Protein AF-A0A7M5V3U2-F1 (afdb_monomer)

Structure (mmCIF, N/CA/C/O backbone):
data_AF-A0A7M5V3U2-F1
#
_entry.id   AF-A0A7M5V3U2-F1
#
loop_
_atom_site.group_PDB
_atom_site.id
_atom_site.type_symbol
_atom_site.label_atom_id
_atom_site.label_alt_id
_atom_site.label_comp_id
_atom_site.label_asym_id
_atom_site.label_entity_id
_atom_site.label_seq_id
_atom_site.pdbx_PDB_ins_code
_atom_site.Cartn_x
_atom_site.Cartn_y
_atom_site.Cartn_z
_atom_site.occupancy
_atom_site.B_iso_or_equiv
_atom_site.auth_seq_id
_atom_site.auth_comp_id
_atom_site.auth_asym_id
_atom_site.auth_atom_id
_atom_site.pdbx_PDB_model_num
ATOM 1 N N . MET A 1 1 ? 61.838 15.716 -121.779 1.00 56.66 1 MET A N 1
ATOM 2 C CA . MET A 1 1 ? 61.609 14.620 -120.804 1.00 56.66 1 MET A CA 1
ATOM 3 C C . MET A 1 1 ? 62.239 14.856 -119.424 1.00 56.66 1 MET A C 1
ATOM 5 O O . MET A 1 1 ? 61.568 14.551 -118.451 1.00 56.66 1 MET A O 1
ATOM 9 N N . LYS A 1 2 ? 63.447 15.439 -119.289 1.00 60.00 2 LYS A N 1
ATOM 10 C CA . LYS A 1 2 ? 64.124 15.615 -117.979 1.00 60.00 2 LYS A CA 1
ATOM 11 C C . LYS A 1 2 ? 63.381 16.494 -116.942 1.00 60.00 2 LYS A C 1
ATOM 13 O O . LYS A 1 2 ? 63.345 16.116 -115.779 1.00 60.00 2 LYS A O 1
ATOM 18 N N . ASN A 1 3 ? 62.725 17.592 -117.342 1.00 67.75 3 ASN A N 1
ATOM 19 C CA . ASN A 1 3 ? 62.011 18.473 -116.391 1.00 67.75 3 ASN A CA 1
ATOM 20 C C . ASN A 1 3 ? 60.771 17.832 -115.748 1.00 67.75 3 ASN A C 1
ATOM 22 O O . ASN A 1 3 ? 60.531 18.020 -114.561 1.00 67.75 3 ASN A O 1
ATOM 26 N N . LYS A 1 4 ? 60.029 17.010 -116.498 1.00 72.12 4 LYS A N 1
ATOM 27 C CA . LYS A 1 4 ? 58.804 16.364 -116.001 1.00 72.12 4 LYS A CA 1
ATOM 28 C C . LYS A 1 4 ? 59.098 15.310 -114.921 1.00 72.12 4 LYS A C 1
ATOM 30 O O . LYS A 1 4 ? 58.293 15.103 -114.025 1.00 72.12 4 LYS A O 1
ATOM 35 N N . PHE A 1 5 ? 60.273 14.677 -114.984 1.00 75.31 5 PHE A N 1
ATOM 36 C CA . PHE A 1 5 ? 60.718 13.685 -114.002 1.00 75.31 5 PHE A CA 1
ATOM 37 C C . PHE A 1 5 ? 61.168 14.328 -112.677 1.00 75.31 5 PHE A C 1
ATOM 39 O O . PHE A 1 5 ? 60.864 13.813 -111.605 1.00 75.31 5 PHE A O 1
ATOM 46 N N . ALA A 1 6 ? 61.837 15.486 -112.733 1.00 76.00 6 ALA A N 1
ATOM 47 C CA . ALA A 1 6 ? 62.255 16.222 -111.538 1.00 76.00 6 ALA A CA 1
ATOM 48 C C . ALA A 1 6 ? 61.062 16.796 -110.746 1.00 76.00 6 ALA A C 1
ATOM 50 O O . ALA A 1 6 ? 61.076 16.782 -109.516 1.00 76.00 6 ALA A O 1
ATOM 51 N N . GLU A 1 7 ? 60.011 17.256 -111.432 1.00 77.69 7 GLU A N 1
ATOM 52 C CA . GLU A 1 7 ? 58.763 17.681 -110.780 1.00 77.69 7 GLU A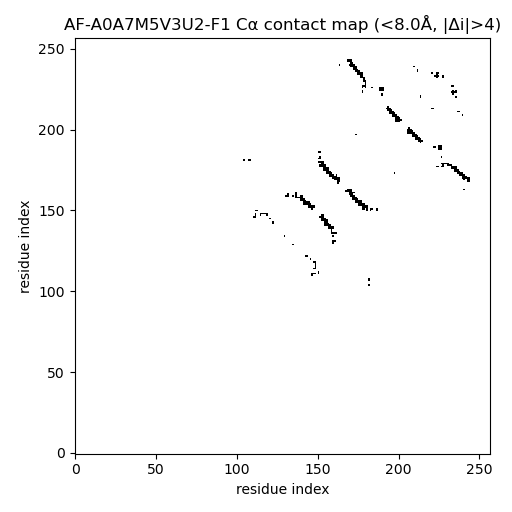 CA 1
ATOM 53 C C . GLU A 1 7 ? 58.011 16.508 -110.142 1.00 77.69 7 GLU A C 1
ATOM 55 O O . GLU A 1 7 ? 57.523 16.633 -109.020 1.00 77.69 7 GLU A O 1
ATOM 60 N N . GLN A 1 8 ? 57.972 15.347 -110.805 1.00 78.44 8 GLN A N 1
ATOM 61 C CA . GLN A 1 8 ? 57.379 14.132 -110.235 1.00 78.44 8 GLN A CA 1
ATOM 62 C C . GLN A 1 8 ? 58.120 13.651 -108.979 1.00 78.44 8 GLN A C 1
ATOM 64 O O . GLN A 1 8 ? 57.473 13.241 -108.018 1.00 78.44 8 GLN A O 1
ATOM 69 N N . LEU A 1 9 ? 59.454 13.746 -108.948 1.00 78.44 9 LEU A N 1
ATOM 70 C CA . LEU A 1 9 ? 60.249 13.433 -107.754 1.00 78.44 9 LEU A CA 1
ATOM 71 C C . LEU A 1 9 ? 59.952 14.392 -106.594 1.00 78.44 9 LEU A C 1
ATOM 73 O O . LEU A 1 9 ? 59.693 13.930 -105.489 1.00 78.44 9 LEU A O 1
ATOM 77 N N . LYS A 1 10 ? 59.890 15.708 -106.845 1.00 78.44 10 LYS A N 1
ATOM 78 C CA . LYS A 1 10 ? 59.536 16.694 -105.807 1.00 78.44 10 LYS A CA 1
ATOM 79 C C . LYS A 1 10 ? 58.127 16.494 -105.246 1.00 78.44 10 LYS A C 1
ATOM 81 O O . LYS A 1 10 ? 57.927 16.645 -104.044 1.00 78.44 10 LYS A O 1
ATOM 86 N N . MET A 1 11 ? 57.151 16.158 -106.094 1.00 79.38 11 MET A N 1
ATOM 87 C CA . MET A 1 11 ? 55.797 15.838 -105.627 1.00 79.38 11 MET A CA 1
ATOM 88 C C . MET A 1 11 ? 55.795 14.586 -104.747 1.00 79.38 11 MET A C 1
ATOM 90 O O . MET A 1 11 ? 55.197 14.605 -103.675 1.00 79.38 11 MET A O 1
ATOM 94 N N . ARG A 1 12 ? 56.536 13.545 -105.142 1.00 79.06 12 ARG A N 1
ATOM 95 C CA . ARG A 1 12 ? 56.656 12.309 -104.362 1.00 79.06 12 ARG A CA 1
ATOM 96 C C . ARG A 1 12 ? 57.355 12.530 -103.017 1.00 79.06 12 ARG A C 1
ATOM 98 O O . ARG A 1 12 ? 56.908 11.985 -102.015 1.00 79.06 12 ARG A O 1
ATOM 105 N N . ASP A 1 13 ? 58.404 13.348 -102.969 1.00 80.75 13 ASP A N 1
ATOM 106 C CA . ASP A 1 13 ? 59.096 13.685 -101.717 1.00 80.75 13 ASP A CA 1
ATOM 107 C C . ASP A 1 13 ? 58.202 14.498 -100.769 1.00 80.75 13 ASP A C 1
ATOM 109 O O . ASP A 1 13 ? 58.192 14.247 -99.562 1.00 80.75 13 ASP A O 1
ATOM 113 N N . ASN A 1 14 ? 57.385 15.414 -101.302 1.00 80.75 14 ASN A N 1
ATOM 114 C CA . ASN A 1 14 ? 56.381 16.135 -100.517 1.00 80.75 14 ASN A CA 1
ATOM 115 C C . ASN A 1 14 ? 55.279 15.205 -99.987 1.00 80.75 14 ASN A C 1
ATOM 117 O O . ASN A 1 14 ? 54.879 15.334 -98.830 1.00 80.75 14 ASN A O 1
ATOM 121 N N . GLU A 1 15 ? 54.804 14.256 -100.797 1.00 81.69 15 GLU A N 1
ATOM 122 C CA . GLU A 1 15 ? 53.837 13.241 -100.360 1.00 81.69 15 GLU A CA 1
ATOM 123 C C . GLU A 1 15 ? 54.423 12.342 -99.265 1.00 81.69 15 GLU A C 1
ATOM 125 O O . GLU A 1 15 ? 53.776 12.126 -98.243 1.00 81.69 15 GLU A O 1
ATOM 130 N N . ILE A 1 16 ? 55.672 11.888 -99.413 1.00 80.06 16 ILE A N 1
ATOM 131 C CA . ILE A 1 16 ? 56.377 11.101 -98.390 1.00 80.06 16 ILE A CA 1
ATOM 132 C C . ILE A 1 16 ? 56.563 11.917 -97.103 1.00 80.06 16 ILE A C 1
ATOM 134 O O . ILE A 1 16 ? 56.360 11.390 -96.009 1.00 80.06 16 ILE A O 1
ATOM 138 N N . GLY A 1 17 ? 56.927 13.198 -97.212 1.00 77.00 17 GLY A N 1
ATOM 139 C CA . GLY A 1 17 ? 57.063 14.101 -96.067 1.00 77.00 17 GLY A CA 1
ATOM 140 C C . GLY A 1 17 ? 55.744 14.309 -95.321 1.00 77.00 17 GLY A C 1
ATOM 141 O O . GLY A 1 17 ? 55.722 14.258 -94.092 1.00 77.00 17 GLY A O 1
ATOM 142 N N . LYS A 1 18 ? 54.636 14.461 -96.056 1.00 77.69 18 LYS A N 1
ATOM 143 C CA . LYS A 1 18 ? 53.293 14.584 -95.481 1.00 77.69 18 LYS A CA 1
ATOM 144 C C . LYS A 1 18 ? 52.860 13.297 -94.776 1.00 77.69 18 LYS A C 1
ATOM 146 O O . LYS A 1 18 ? 52.473 13.354 -93.617 1.00 77.69 18 LYS A O 1
ATOM 151 N N . VAL A 1 19 ? 53.041 12.141 -95.418 1.00 80.69 19 VAL A N 1
ATOM 152 C CA . VAL A 1 19 ? 52.745 10.827 -94.820 1.00 80.69 19 VAL A CA 1
ATOM 153 C C . VAL A 1 19 ? 53.566 10.593 -93.546 1.00 80.69 19 VAL A C 1
ATOM 155 O O . VAL A 1 19 ? 53.037 10.066 -92.573 1.00 80.69 19 VAL A O 1
ATOM 158 N N . ARG A 1 20 ? 54.839 11.014 -93.509 1.00 77.56 20 ARG A N 1
ATOM 159 C CA . ARG A 1 20 ? 55.675 10.937 -92.296 1.00 77.56 20 ARG A CA 1
ATOM 160 C C . ARG A 1 20 ? 55.172 11.838 -91.170 1.00 77.56 20 ARG A C 1
ATOM 162 O O . ARG A 1 20 ? 55.133 11.389 -90.032 1.00 77.56 20 ARG A O 1
ATOM 169 N N . LEU A 1 21 ? 54.781 13.075 -91.475 1.00 78.06 21 LEU A N 1
ATOM 170 C CA . LEU A 1 21 ? 54.216 13.993 -90.479 1.00 78.06 21 LEU A CA 1
ATOM 171 C C . LEU A 1 21 ? 52.886 13.475 -89.917 1.00 78.06 21 LEU A C 1
ATOM 173 O O . LEU A 1 21 ? 52.670 13.561 -88.708 1.00 78.06 21 LEU A O 1
ATOM 177 N N . ASP A 1 22 ? 52.039 12.897 -90.771 1.00 83.06 22 ASP A N 1
ATOM 178 C CA . ASP A 1 22 ? 50.773 12.283 -90.365 1.00 83.06 22 ASP A CA 1
ATOM 179 C C . ASP A 1 22 ? 51.026 11.051 -89.466 1.00 83.06 22 ASP A C 1
ATOM 181 O O . ASP A 1 22 ? 50.431 10.930 -88.395 1.00 83.06 22 ASP A O 1
ATOM 185 N N . LEU A 1 23 ? 51.991 10.191 -89.825 1.00 83.38 23 LEU A N 1
ATOM 186 C CA . LEU A 1 23 ? 52.419 9.039 -89.013 1.00 83.38 23 LEU A CA 1
ATOM 187 C C . LEU A 1 23 ? 53.012 9.443 -87.654 1.00 83.38 23 LEU A C 1
ATOM 189 O O . LEU A 1 23 ? 52.693 8.820 -86.642 1.00 83.38 23 LEU A O 1
ATOM 193 N N . ASP A 1 24 ? 53.853 10.478 -87.606 1.00 85.94 24 ASP A N 1
ATOM 194 C CA . ASP A 1 24 ? 54.430 10.993 -86.357 1.00 85.94 24 ASP A CA 1
ATOM 195 C C . ASP A 1 24 ? 53.358 11.621 -85.453 1.00 85.94 24 ASP A C 1
ATOM 197 O O . ASP A 1 24 ? 53.426 11.510 -84.224 1.00 85.94 24 ASP A O 1
ATOM 201 N N . GLY A 1 25 ? 52.357 12.274 -86.051 1.00 87.06 25 GLY A N 1
ATOM 202 C CA . GLY A 1 25 ? 51.177 12.774 -85.350 1.00 87.06 25 GLY A CA 1
ATOM 203 C C . GLY A 1 25 ? 50.374 11.641 -84.712 1.00 87.06 25 GLY A C 1
ATOM 204 O O . GLY A 1 25 ? 50.076 11.695 -83.515 1.00 87.06 25 GLY A O 1
ATOM 205 N N . ASP A 1 26 ? 50.105 10.586 -85.480 1.00 88.75 26 ASP A N 1
ATOM 206 C CA . ASP A 1 26 ? 49.393 9.393 -85.020 1.00 88.75 26 ASP A CA 1
ATOM 207 C C . ASP A 1 26 ? 50.158 8.635 -83.929 1.00 88.75 26 ASP A C 1
ATOM 209 O O . ASP A 1 26 ? 49.559 8.186 -82.948 1.00 88.75 26 ASP A O 1
ATOM 213 N N . LEU A 1 27 ? 51.483 8.513 -84.054 1.00 88.19 27 LEU A N 1
ATOM 214 C CA . LEU A 1 27 ? 52.335 7.894 -83.035 1.00 88.19 27 LEU A CA 1
ATOM 215 C C . LEU A 1 27 ? 52.289 8.682 -81.723 1.00 88.19 27 LEU A C 1
ATOM 217 O O . LEU A 1 27 ? 52.010 8.106 -80.674 1.00 88.19 27 LEU A O 1
ATOM 221 N N . LYS A 1 28 ? 52.434 10.012 -81.777 1.00 90.06 28 LYS A N 1
ATOM 222 C CA . LYS A 1 28 ? 52.321 10.868 -80.583 1.00 90.06 28 LYS A CA 1
ATOM 223 C C . LYS A 1 28 ? 50.932 10.809 -79.946 1.00 90.06 28 LYS A C 1
ATOM 225 O O . LYS A 1 28 ? 50.816 10.879 -78.721 1.00 90.06 28 LYS A O 1
ATOM 230 N N . ALA A 1 29 ? 49.873 10.703 -80.749 1.00 88.69 29 ALA A N 1
ATOM 231 C CA . ALA A 1 29 ? 48.512 10.543 -80.243 1.00 88.69 29 ALA A CA 1
ATOM 232 C C . ALA A 1 29 ? 48.333 9.194 -79.526 1.00 88.69 29 ALA A C 1
ATOM 234 O O . ALA A 1 29 ? 47.765 9.149 -78.431 1.00 88.69 29 ALA A O 1
ATOM 235 N N . LYS A 1 30 ? 48.878 8.112 -80.096 1.00 88.81 30 LYS A N 1
ATOM 236 C CA . LYS A 1 30 ? 48.882 6.779 -79.478 1.00 88.81 30 LYS A CA 1
ATOM 237 C C . LYS A 1 30 ? 49.692 6.748 -78.183 1.00 88.81 30 LYS A C 1
ATOM 239 O O . LYS A 1 30 ? 49.194 6.218 -77.195 1.00 88.81 30 LYS A O 1
ATOM 244 N N . ASP A 1 31 ? 50.858 7.387 -78.136 1.00 90.81 31 ASP A N 1
ATOM 245 C CA . ASP A 1 31 ? 51.679 7.465 -76.920 1.00 90.81 31 ASP A CA 1
ATOM 246 C C . ASP A 1 31 ? 50.953 8.193 -75.783 1.00 90.81 31 ASP A C 1
ATOM 248 O O . ASP A 1 31 ? 50.930 7.716 -74.646 1.00 90.81 31 ASP A O 1
ATOM 252 N N . LYS A 1 32 ? 50.273 9.309 -76.085 1.00 91.88 32 LYS A N 1
ATOM 253 C CA . LYS A 1 32 ? 49.424 10.003 -75.101 1.00 91.88 32 LYS A CA 1
ATOM 254 C C . LYS A 1 32 ? 48.285 9.117 -74.600 1.00 91.88 32 LYS A C 1
ATOM 256 O O . LYS A 1 32 ? 47.962 9.146 -73.413 1.00 91.88 32 LYS A O 1
ATOM 261 N N . MET A 1 33 ? 47.678 8.326 -75.484 1.00 90.44 33 MET A N 1
ATOM 262 C CA . MET A 1 33 ? 46.611 7.399 -75.111 1.00 90.44 33 MET A CA 1
ATOM 263 C C . MET A 1 33 ? 47.132 6.269 -74.214 1.00 90.44 33 MET A C 1
ATOM 265 O O . MET A 1 33 ? 46.489 5.944 -73.217 1.00 90.44 33 MET A O 1
ATOM 269 N N . ILE A 1 34 ? 48.315 5.725 -74.511 1.00 89.44 34 ILE A N 1
ATOM 270 C CA . ILE A 1 34 ? 48.984 4.709 -73.686 1.00 89.44 34 ILE A CA 1
ATOM 271 C C . ILE A 1 34 ? 49.301 5.268 -72.295 1.00 89.44 34 ILE A C 1
ATOM 273 O O . ILE A 1 34 ? 48.983 4.623 -71.299 1.00 89.44 34 ILE A O 1
ATOM 277 N N . GLN A 1 35 ? 49.846 6.484 -72.205 1.00 90.44 35 GLN A N 1
ATOM 278 C CA . GLN A 1 35 ? 50.118 7.136 -70.918 1.00 90.44 35 GLN A CA 1
ATOM 279 C C . GLN A 1 35 ? 48.836 7.366 -70.107 1.00 90.44 35 GLN A C 1
ATOM 281 O O . GLN A 1 35 ? 48.796 7.070 -68.914 1.00 90.44 35 GLN A O 1
ATOM 286 N N . ALA A 1 36 ? 47.759 7.825 -70.753 1.00 89.38 36 ALA A N 1
ATOM 287 C CA . ALA A 1 36 ? 46.470 8.011 -70.092 1.00 89.38 36 ALA A CA 1
ATOM 288 C C . ALA A 1 36 ? 45.869 6.686 -69.588 1.00 89.38 36 ALA A C 1
ATOM 290 O O . ALA A 1 36 ? 45.245 6.654 -68.525 1.00 89.38 36 ALA A O 1
ATOM 291 N N . LEU A 1 37 ? 46.048 5.588 -70.329 1.00 85.88 37 LEU A N 1
ATOM 292 C CA . LEU A 1 37 ? 45.613 4.257 -69.902 1.00 85.88 37 LEU A CA 1
ATOM 293 C C . LEU A 1 37 ? 46.467 3.713 -68.753 1.00 85.88 37 LEU A C 1
ATOM 295 O O . LEU A 1 37 ? 45.904 3.148 -67.818 1.00 85.88 37 LEU A O 1
ATOM 299 N N . ALA A 1 38 ? 47.784 3.926 -68.778 1.00 87.44 38 ALA A N 1
ATOM 300 C CA . ALA A 1 38 ? 48.682 3.523 -67.698 1.00 87.44 38 ALA A CA 1
ATOM 301 C C . ALA A 1 38 ? 48.340 4.231 -66.376 1.00 87.44 38 ALA A C 1
ATOM 303 O O . ALA A 1 38 ? 48.256 3.584 -65.334 1.00 87.44 38 ALA A O 1
ATOM 304 N N . GLU A 1 39 ? 48.046 5.534 -66.421 1.00 92.25 39 GLU A N 1
ATOM 305 C CA . GLU A 1 39 ? 47.639 6.283 -65.226 1.00 92.25 39 GLU A CA 1
ATOM 306 C C . GLU A 1 39 ? 46.280 5.804 -64.692 1.00 92.25 39 GLU A C 1
ATOM 308 O O . GLU A 1 39 ? 46.100 5.611 -63.489 1.00 92.25 39 GLU A O 1
ATOM 313 N N . ARG A 1 40 ? 45.320 5.519 -65.585 1.00 86.88 40 ARG A N 1
ATOM 314 C CA . ARG A 1 40 ? 44.027 4.928 -65.195 1.00 86.88 40 ARG A CA 1
ATOM 315 C C . ARG A 1 40 ? 44.186 3.546 -64.564 1.00 86.88 40 ARG A C 1
ATOM 317 O O . ARG A 1 40 ? 43.471 3.248 -63.609 1.00 86.88 40 ARG A O 1
ATOM 324 N N . LEU A 1 41 ? 45.101 2.724 -65.079 1.00 82.00 41 LEU A N 1
ATOM 325 C CA . LEU A 1 41 ? 45.399 1.403 -64.529 1.00 82.00 41 LEU A CA 1
ATOM 326 C C . LEU A 1 41 ? 45.990 1.521 -63.121 1.00 82.00 41 LEU A C 1
ATOM 328 O O . LEU A 1 41 ? 45.497 0.872 -62.205 1.00 82.00 41 L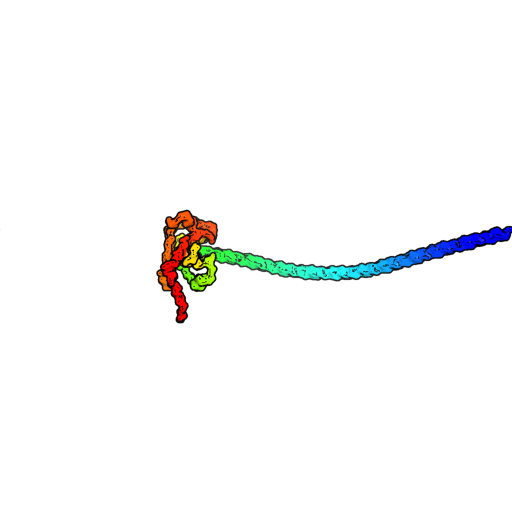EU A O 1
ATOM 332 N N . LYS A 1 42 ? 46.954 2.424 -62.922 1.00 88.75 42 LYS A N 1
ATOM 333 C CA . LYS A 1 42 ? 47.551 2.688 -61.607 1.00 88.75 42 LYS A CA 1
ATOM 334 C C . LYS A 1 42 ? 46.506 3.131 -60.574 1.00 88.75 42 LYS A C 1
ATOM 336 O O . LYS A 1 42 ? 46.455 2.588 -59.472 1.00 88.75 42 LYS A O 1
ATOM 341 N N . ILE A 1 43 ? 45.608 4.048 -60.949 1.00 85.50 43 ILE A N 1
ATOM 342 C CA . ILE A 1 43 ? 44.491 4.479 -60.088 1.00 85.50 43 ILE A CA 1
ATOM 343 C C . ILE A 1 43 ? 43.555 3.302 -59.760 1.00 85.50 43 ILE A C 1
ATOM 345 O O . ILE A 1 43 ? 43.035 3.209 -58.646 1.00 85.50 43 ILE A O 1
ATOM 349 N N . ALA A 1 44 ? 43.307 2.401 -60.715 1.00 71.44 44 ALA A N 1
ATOM 350 C CA . ALA A 1 44 ? 42.476 1.221 -60.489 1.00 71.44 44 ALA A CA 1
ATOM 351 C C . ALA A 1 44 ? 43.141 0.214 -59.532 1.00 71.44 44 ALA A C 1
ATOM 353 O O . ALA A 1 44 ? 42.467 -0.316 -58.650 1.00 71.44 44 ALA A O 1
ATOM 354 N N . GLU A 1 45 ? 44.452 -0.002 -59.648 1.00 75.94 45 GLU A N 1
ATOM 355 C CA . GLU A 1 45 ? 45.228 -0.867 -58.749 1.00 75.94 45 GLU A CA 1
ATOM 356 C C . GLU A 1 45 ? 45.255 -0.336 -57.309 1.00 75.94 45 GLU A C 1
ATOM 358 O O . GLU A 1 45 ? 45.083 -1.102 -56.358 1.00 75.94 45 GLU A O 1
ATOM 363 N N . GLU A 1 46 ? 45.406 0.978 -57.126 1.00 80.62 46 GLU A N 1
ATOM 364 C CA . GLU A 1 46 ? 45.337 1.613 -55.803 1.00 80.62 46 GLU A CA 1
ATOM 365 C C . GLU A 1 46 ? 43.939 1.476 -55.178 1.00 80.62 46 GLU A C 1
ATOM 367 O O . GLU A 1 46 ? 43.814 1.142 -53.996 1.00 80.62 46 GLU A O 1
ATOM 372 N N . LYS A 1 47 ? 42.873 1.634 -55.975 1.00 76.94 47 LYS A N 1
ATOM 373 C CA . LYS A 1 47 ? 41.494 1.391 -55.516 1.00 76.94 47 LYS A CA 1
ATOM 374 C C . LYS A 1 47 ? 41.255 -0.072 -55.133 1.00 76.94 47 LYS A C 1
ATOM 376 O O . LYS A 1 47 ? 40.582 -0.327 -54.137 1.00 76.94 47 LYS A O 1
ATOM 381 N N . LEU A 1 48 ? 41.820 -1.024 -55.879 1.00 68.88 48 LEU A N 1
ATOM 382 C CA . LEU A 1 48 ? 41.730 -2.457 -55.574 1.00 68.88 48 LEU A CA 1
ATOM 383 C C . LEU A 1 48 ? 42.446 -2.820 -54.266 1.00 68.88 48 LEU A C 1
ATOM 385 O O . LEU A 1 48 ? 41.909 -3.603 -53.483 1.00 68.88 48 LEU A O 1
ATOM 389 N N . LYS A 1 49 ? 43.601 -2.209 -53.971 1.00 75.12 49 LYS A N 1
ATOM 390 C CA . LYS A 1 49 ? 44.270 -2.366 -52.665 1.00 75.12 49 LYS A CA 1
ATOM 391 C C . LYS A 1 49 ? 43.388 -1.889 -51.509 1.00 75.12 49 LYS A C 1
ATOM 393 O O . LYS A 1 49 ? 43.266 -2.592 -50.509 1.00 75.12 49 LYS A O 1
ATOM 398 N N . GLY A 1 50 ? 42.708 -0.752 -51.679 1.00 70.69 50 GLY A N 1
ATOM 399 C CA . GLY A 1 50 ? 41.755 -0.240 -50.689 1.00 70.69 50 GLY A CA 1
ATOM 400 C C . GLY A 1 50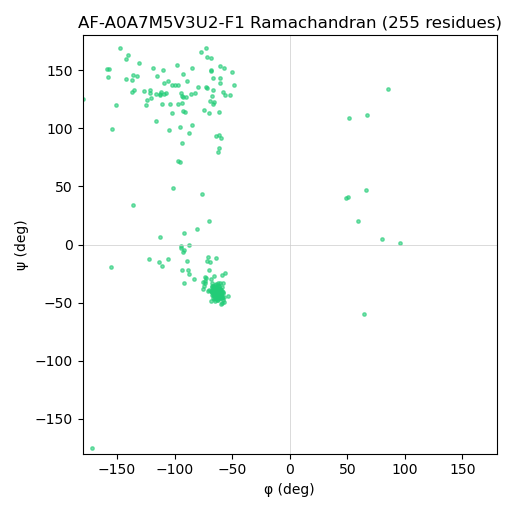 ? 40.581 -1.191 -50.416 1.00 70.69 50 GLY A C 1
ATOM 401 O O . GLY A 1 50 ? 40.117 -1.283 -49.282 1.00 70.69 50 GLY A O 1
ATOM 402 N N . ILE A 1 51 ? 40.130 -1.952 -51.420 1.00 71.62 51 ILE A N 1
ATOM 403 C CA . ILE A 1 51 ? 39.069 -2.962 -51.255 1.00 71.62 51 ILE A CA 1
ATOM 404 C C . ILE A 1 51 ? 39.546 -4.131 -50.380 1.00 71.62 51 ILE A C 1
ATOM 406 O O . ILE A 1 51 ? 38.801 -4.558 -49.499 1.00 71.62 51 ILE A O 1
ATOM 410 N N . GLY A 1 52 ? 40.789 -4.596 -50.546 1.00 71.50 52 GLY A N 1
ATOM 411 C CA . GLY A 1 52 ? 41.354 -5.665 -49.710 1.00 71.50 52 GLY A CA 1
ATOM 412 C C . GLY A 1 52 ? 41.439 -5.286 -48.225 1.00 71.50 52 GLY A C 1
ATOM 413 O O . GLY A 1 52 ? 41.108 -6.086 -47.351 1.00 71.50 52 GLY A O 1
ATOM 414 N N . GLU A 1 53 ? 41.798 -4.037 -47.916 1.00 73.56 53 GLU A N 1
ATOM 415 C CA . GLU A 1 53 ? 41.795 -3.534 -46.534 1.00 73.56 53 GLU A CA 1
ATOM 416 C C . GLU A 1 53 ? 40.382 -3.453 -45.938 1.00 73.56 53 GLU A C 1
ATOM 418 O O . GLU A 1 53 ? 40.184 -3.723 -44.748 1.00 73.56 53 GLU A O 1
ATOM 423 N N . ILE A 1 54 ? 39.390 -3.086 -46.755 1.00 68.44 54 ILE A N 1
ATOM 424 C CA . ILE A 1 54 ? 37.982 -3.066 -46.349 1.00 68.44 54 ILE A CA 1
ATOM 425 C C . ILE A 1 54 ? 37.494 -4.491 -46.070 1.00 68.44 54 ILE A C 1
ATOM 427 O O . ILE A 1 54 ? 36.837 -4.712 -45.054 1.00 68.44 54 ILE A O 1
ATOM 431 N N . GLU A 1 55 ? 37.852 -5.465 -46.904 1.00 71.12 55 GLU A N 1
ATOM 432 C CA . GLU A 1 55 ? 37.460 -6.866 -46.727 1.00 71.12 55 GLU A CA 1
ATOM 433 C C . GLU A 1 55 ? 38.015 -7.463 -45.424 1.00 71.12 55 GLU A C 1
ATOM 435 O O . GLU A 1 55 ? 37.270 -8.078 -44.657 1.00 71.12 55 GLU A O 1
ATOM 440 N N . ILE A 1 56 ? 39.284 -7.186 -45.099 1.00 77.75 56 ILE A N 1
ATOM 441 C CA . ILE A 1 56 ? 39.894 -7.593 -43.823 1.00 77.75 56 ILE A CA 1
ATOM 442 C C . ILE A 1 56 ? 39.141 -6.969 -42.638 1.00 77.75 56 ILE A C 1
ATOM 444 O O . ILE A 1 56 ? 38.793 -7.667 -41.681 1.00 77.75 56 ILE A O 1
ATOM 448 N N . LYS A 1 57 ? 38.823 -5.668 -42.702 1.00 77.19 57 LYS A N 1
ATOM 449 C CA . LYS A 1 57 ? 38.043 -4.986 -41.651 1.00 77.19 57 LYS A CA 1
ATOM 450 C C . LYS A 1 57 ? 36.642 -5.584 -41.500 1.00 77.19 57 LYS A C 1
ATOM 452 O O . LYS A 1 57 ? 36.166 -5.747 -40.376 1.00 77.19 57 LYS A O 1
ATOM 457 N N . VAL A 1 58 ? 35.991 -5.956 -42.603 1.00 73.69 58 VAL A N 1
ATOM 458 C CA . VAL A 1 58 ? 34.683 -6.627 -42.586 1.00 73.69 58 VAL A CA 1
ATOM 459 C C . VAL A 1 58 ? 34.779 -7.995 -41.906 1.00 73.69 58 VAL A C 1
ATOM 461 O O . VAL A 1 58 ? 33.961 -8.285 -41.032 1.00 73.69 58 VAL A O 1
ATOM 464 N N . GLN A 1 59 ? 35.792 -8.806 -42.216 1.00 80.62 59 GLN A N 1
ATOM 465 C CA . GLN A 1 59 ? 35.993 -10.113 -41.574 1.00 80.62 59 GLN A CA 1
ATOM 466 C C . GLN A 1 59 ? 36.284 -9.998 -40.067 1.00 80.62 59 GLN A C 1
ATOM 468 O O . GLN A 1 59 ? 35.735 -10.759 -39.259 1.00 80.62 59 GLN A O 1
ATOM 473 N N . MET A 1 60 ? 37.101 -9.019 -39.662 1.00 78.38 60 MET A N 1
ATOM 474 C CA . MET A 1 60 ? 37.355 -8.732 -38.245 1.00 78.38 60 MET A CA 1
ATOM 475 C C . MET A 1 60 ? 36.060 -8.355 -37.514 1.00 78.38 60 MET A C 1
ATOM 477 O O . MET A 1 60 ? 35.762 -8.908 -36.451 1.00 78.38 60 MET A O 1
ATOM 481 N N . ASN A 1 61 ? 35.247 -7.481 -38.114 1.00 69.94 61 ASN A N 1
ATOM 482 C CA . ASN A 1 61 ? 33.963 -7.070 -37.547 1.00 69.94 61 ASN A CA 1
ATOM 483 C C . ASN A 1 61 ? 32.968 -8.237 -37.457 1.00 69.94 61 ASN A C 1
ATOM 485 O O . ASN A 1 61 ? 32.314 -8.404 -36.429 1.00 69.94 61 ASN A O 1
ATOM 489 N N . GLN A 1 62 ? 32.894 -9.100 -38.474 1.00 74.06 62 GLN A N 1
ATOM 490 C CA . GLN A 1 62 ? 32.051 -10.303 -38.443 1.00 74.06 62 GLN A CA 1
ATOM 491 C C . GLN A 1 62 ? 32.453 -11.265 -37.314 1.00 74.06 62 GLN A C 1
ATOM 493 O O . GLN A 1 62 ? 31.593 -11.845 -36.648 1.00 74.06 62 GLN A O 1
ATOM 498 N N . THR A 1 63 ? 33.754 -11.413 -37.058 1.00 83.94 63 THR A N 1
ATOM 499 C CA . THR A 1 63 ? 34.266 -12.252 -35.963 1.00 83.94 63 THR A CA 1
ATOM 500 C C . THR A 1 63 ? 33.912 -11.664 -34.594 1.00 83.94 63 THR A C 1
ATOM 502 O O . THR A 1 63 ? 33.486 -12.392 -33.692 1.00 83.94 63 THR A O 1
ATOM 505 N N . ALA A 1 64 ? 34.017 -10.340 -34.443 1.00 75.50 64 ALA A N 1
ATOM 506 C CA . ALA A 1 64 ? 33.618 -9.640 -33.226 1.00 75.50 64 ALA A CA 1
ATOM 507 C C . ALA A 1 64 ? 32.110 -9.782 -32.941 1.00 75.50 64 ALA A C 1
ATOM 509 O O . ALA A 1 64 ? 31.734 -10.076 -31.804 1.00 75.50 64 ALA A O 1
ATOM 510 N N . ILE A 1 65 ? 31.260 -9.661 -33.970 1.00 69.81 65 ILE A N 1
ATOM 511 C CA . ILE A 1 65 ? 29.802 -9.837 -33.856 1.00 69.81 65 ILE A CA 1
ATOM 512 C C . ILE A 1 65 ? 29.459 -11.241 -33.340 1.00 69.81 65 ILE A C 1
ATOM 514 O O . ILE A 1 65 ? 28.779 -11.359 -32.323 1.00 69.81 65 ILE A O 1
ATOM 518 N N . LYS A 1 66 ? 30.013 -12.303 -33.941 1.00 77.75 66 LYS A N 1
ATOM 519 C CA . LYS A 1 66 ? 29.766 -13.692 -33.498 1.00 77.75 66 LYS A CA 1
ATOM 520 C C . LYS A 1 66 ? 30.179 -13.939 -32.042 1.00 77.75 66 LYS A C 1
ATOM 522 O O . LYS A 1 66 ? 29.525 -14.683 -31.309 1.00 77.75 66 LYS A O 1
ATOM 527 N N . SER A 1 67 ? 31.271 -13.313 -31.598 1.00 80.06 67 SER A N 1
ATOM 528 C CA . SER A 1 67 ? 31.724 -13.386 -30.203 1.00 80.06 67 SER A CA 1
ATOM 529 C C . SER A 1 67 ? 30.736 -12.713 -29.243 1.00 80.06 67 SER A C 1
ATOM 531 O O . SER A 1 67 ? 30.431 -13.258 -28.176 1.00 80.06 67 SER A O 1
ATOM 533 N N . LEU A 1 68 ? 30.191 -11.555 -29.629 1.00 69.50 68 LEU A N 1
ATOM 534 C CA . LEU A 1 68 ? 29.171 -10.845 -28.855 1.00 69.50 68 LEU A CA 1
ATOM 535 C C . LEU A 1 68 ? 27.850 -11.620 -28.797 1.00 69.50 68 LEU A C 1
ATOM 537 O O . LEU A 1 68 ? 27.299 -11.754 -27.707 1.00 69.50 68 LEU A O 1
ATOM 541 N N . GLU A 1 69 ? 27.389 -12.197 -29.909 1.00 67.69 69 GLU A N 1
ATOM 542 C CA . GLU A 1 69 ? 26.193 -13.054 -29.952 1.00 67.69 69 GLU A CA 1
ATOM 543 C C . GLU A 1 69 ? 26.317 -14.240 -28.990 1.00 67.69 69 GLU A C 1
ATOM 545 O O . GLU A 1 69 ? 25.411 -14.505 -28.199 1.00 67.69 69 GLU A O 1
ATOM 550 N N . LYS A 1 70 ? 27.478 -14.910 -28.974 1.00 76.38 70 LYS A N 1
ATOM 551 C CA . LYS A 1 70 ? 27.747 -16.009 -28.037 1.00 76.38 70 LYS A CA 1
ATOM 552 C C . LYS A 1 70 ? 27.698 -15.543 -26.579 1.00 76.38 70 LYS A C 1
ATOM 554 O O . LYS A 1 70 ? 27.118 -16.230 -25.740 1.00 76.38 70 LYS A O 1
ATOM 559 N N . LYS A 1 71 ? 28.281 -14.380 -26.260 1.00 67.44 71 LYS A N 1
ATOM 560 C CA . LYS A 1 71 ? 28.223 -13.797 -24.905 1.00 67.44 71 LYS A CA 1
ATOM 561 C C . LYS A 1 71 ? 26.793 -13.430 -24.504 1.00 67.44 71 LYS A C 1
ATOM 563 O O . LYS A 1 71 ? 26.410 -13.688 -23.364 1.00 67.44 71 LYS A O 1
ATOM 568 N N . LEU A 1 72 ? 26.016 -12.854 -25.423 1.00 62.03 72 LEU A N 1
ATOM 569 C CA . LEU A 1 72 ? 24.618 -12.488 -25.200 1.00 62.03 72 LEU A CA 1
ATOM 570 C C . LEU A 1 72 ? 23.765 -13.733 -24.935 1.00 62.03 72 LEU A C 1
ATOM 572 O O . LEU A 1 72 ? 23.027 -13.759 -23.958 1.00 62.03 72 LEU A O 1
ATOM 576 N N . LEU A 1 73 ? 23.930 -14.788 -25.737 1.00 66.50 73 LEU A N 1
ATOM 577 C CA . LEU A 1 73 ? 23.197 -16.044 -25.585 1.00 66.50 73 LEU A CA 1
ATOM 578 C C . LEU A 1 73 ? 23.508 -16.738 -24.251 1.00 66.50 73 LEU A C 1
ATOM 580 O O . LEU A 1 73 ? 22.603 -17.259 -23.603 1.00 66.50 73 LEU A O 1
ATOM 584 N N . THR A 1 74 ? 24.770 -16.719 -23.811 1.00 67.19 74 THR A N 1
ATOM 585 C CA . THR A 1 74 ? 25.151 -17.228 -22.485 1.00 67.19 74 THR A CA 1
ATOM 586 C C . THR A 1 74 ? 24.500 -16.413 -21.369 1.00 67.19 74 THR A C 1
ATOM 588 O O . THR A 1 74 ? 23.953 -17.007 -20.444 1.00 67.19 74 THR A O 1
ATOM 591 N N . LYS A 1 75 ? 24.499 -15.074 -21.474 1.00 58.53 75 LYS A N 1
ATOM 592 C CA . LYS A 1 75 ? 23.824 -14.201 -20.500 1.00 58.53 75 LYS A CA 1
ATOM 593 C C . LYS A 1 75 ? 22.314 -14.453 -20.453 1.00 58.53 75 LYS A C 1
ATOM 595 O O . LYS A 1 75 ? 21.769 -14.586 -19.364 1.00 58.53 75 LYS A O 1
ATOM 600 N N . LEU A 1 76 ? 21.667 -14.593 -21.611 1.00 57.69 76 LEU A N 1
ATOM 601 C CA . LEU A 1 76 ? 20.232 -14.871 -21.714 1.00 57.69 76 LEU A CA 1
ATOM 602 C C . LEU A 1 76 ? 19.870 -16.188 -21.006 1.00 57.69 76 LEU A C 1
ATOM 604 O O . LEU A 1 76 ? 18.979 -16.216 -20.164 1.00 57.69 76 LEU A O 1
ATOM 608 N N . LYS A 1 77 ? 20.653 -17.249 -21.251 1.00 63.41 77 LYS A N 1
ATOM 609 C CA . LYS A 1 77 ? 20.482 -18.556 -20.594 1.00 63.41 77 LYS A CA 1
ATOM 610 C C . LYS A 1 77 ? 20.680 -18.502 -19.076 1.00 63.41 77 LYS A C 1
ATOM 612 O O . LYS A 1 77 ? 20.012 -19.237 -18.356 1.00 63.41 77 LYS A O 1
ATOM 617 N N . THR A 1 78 ? 21.584 -17.656 -18.576 1.00 60.50 78 THR A N 1
ATOM 618 C CA . THR A 1 78 ? 21.747 -17.458 -17.125 1.00 60.50 78 THR A CA 1
ATOM 619 C C . THR A 1 78 ? 20.613 -16.638 -16.505 1.00 60.50 78 THR A C 1
ATOM 621 O O . THR A 1 78 ? 20.226 -16.920 -15.375 1.00 60.50 78 THR A O 1
ATOM 624 N N . THR A 1 79 ? 20.043 -15.672 -17.234 1.00 55.81 79 THR A N 1
ATOM 625 C CA . THR A 1 79 ? 18.938 -14.827 -16.750 1.00 55.81 79 THR A CA 1
ATOM 626 C C . THR A 1 79 ? 17.599 -15.577 -16.705 1.00 55.81 79 THR A C 1
ATOM 628 O O . THR A 1 79 ? 16.840 -15.398 -15.752 1.00 55.81 79 THR A O 1
ATOM 631 N N . ASP A 1 80 ? 17.332 -16.482 -17.653 1.00 56.47 80 ASP A N 1
ATOM 632 C CA . ASP A 1 80 ? 16.107 -17.300 -17.645 1.00 56.47 80 ASP A CA 1
ATOM 633 C C . ASP A 1 80 ? 16.041 -18.267 -16.454 1.00 56.47 80 ASP A C 1
ATOM 635 O O . ASP A 1 80 ? 14.970 -18.474 -15.885 1.00 56.47 80 ASP A O 1
ATOM 639 N N . LYS A 1 81 ? 17.189 -18.805 -16.019 1.00 56.00 81 LYS A N 1
ATOM 640 C CA . LYS A 1 81 ? 17.252 -19.688 -14.846 1.00 56.00 81 LYS A CA 1
ATOM 641 C C . LYS A 1 81 ? 16.883 -18.943 -13.557 1.00 56.00 81 LYS A C 1
ATOM 643 O O . LYS A 1 81 ? 16.070 -19.431 -12.788 1.00 56.00 81 LYS A O 1
ATOM 648 N N . SER A 1 82 ? 17.384 -17.716 -13.381 1.00 61.09 82 SER A N 1
ATOM 649 C CA . SER A 1 82 ? 17.041 -16.888 -12.215 1.00 61.09 82 SER A CA 1
ATOM 650 C C . SER A 1 82 ? 15.577 -16.436 -12.188 1.00 61.09 82 SER A C 1
ATOM 652 O O . SER A 1 82 ? 15.001 -16.309 -11.114 1.00 61.09 82 SER A O 1
ATOM 654 N N . LEU A 1 83 ? 14.953 -16.200 -13.348 1.00 66.19 83 LEU A N 1
ATOM 655 C CA . LEU A 1 83 ? 13.566 -15.729 -13.409 1.00 66.19 83 LEU A CA 1
ATOM 656 C C . LEU A 1 83 ? 12.556 -16.836 -13.066 1.00 66.19 83 LEU A C 1
ATOM 658 O O . LEU A 1 83 ? 11.486 -16.539 -12.536 1.00 66.19 83 LEU A O 1
ATOM 662 N N . PHE A 1 84 ? 12.874 -18.094 -13.383 1.00 70.38 84 PHE A N 1
ATOM 663 C CA . PHE A 1 84 ? 12.040 -19.238 -13.016 1.00 70.38 84 PHE A CA 1
ATOM 664 C C . PHE A 1 84 ? 12.057 -19.470 -11.500 1.00 70.38 84 PHE A C 1
ATOM 666 O O . PHE A 1 84 ? 10.990 -19.509 -10.890 1.00 70.38 84 PHE A O 1
ATOM 673 N N . ASP A 1 85 ? 13.249 -19.490 -10.898 1.00 72.06 85 ASP A N 1
ATOM 674 C CA . ASP A 1 85 ? 13.426 -19.677 -9.453 1.00 72.06 85 ASP A CA 1
ATOM 675 C C . ASP A 1 85 ? 12.715 -18.558 -8.653 1.00 72.06 85 ASP A C 1
ATOM 677 O O . ASP A 1 85 ? 11.963 -18.829 -7.718 1.00 72.06 85 ASP A O 1
ATOM 681 N N . LEU A 1 86 ? 12.834 -17.298 -9.098 1.00 69.31 86 LEU A N 1
ATOM 682 C CA . LEU A 1 86 ? 12.131 -16.147 -8.504 1.00 69.31 86 LEU A CA 1
ATOM 683 C C . LEU A 1 86 ? 10.600 -16.228 -8.628 1.00 69.31 86 LEU A C 1
ATOM 685 O O . LEU A 1 86 ? 9.879 -15.760 -7.746 1.00 69.31 86 LEU A O 1
ATOM 689 N N . LYS A 1 87 ? 10.074 -16.793 -9.723 1.00 72.19 87 LYS A N 1
ATOM 690 C CA . LYS A 1 87 ? 8.623 -16.979 -9.894 1.00 72.19 87 LYS A CA 1
ATOM 691 C C . LYS A 1 87 ? 8.081 -18.049 -8.956 1.00 72.19 87 LYS A C 1
ATOM 693 O O . LYS A 1 87 ? 6.978 -17.882 -8.439 1.00 72.19 87 LYS A O 1
ATOM 698 N N . GLU A 1 88 ? 8.825 -19.130 -8.755 1.00 76.69 88 GLU A N 1
ATOM 699 C CA . GLU A 1 88 ? 8.436 -20.200 -7.839 1.00 76.69 88 GLU A CA 1
ATOM 700 C C . GLU A 1 88 ? 8.442 -19.706 -6.387 1.00 76.69 88 GLU A C 1
ATOM 702 O O . GLU A 1 88 ? 7.440 -19.862 -5.686 1.00 76.69 88 GLU A O 1
ATOM 707 N N . GLU A 1 89 ? 9.497 -18.992 -5.981 1.00 71.56 89 GLU A N 1
ATOM 708 C CA . GLU A 1 89 ? 9.584 -18.351 -4.665 1.00 71.56 89 GLU A CA 1
ATOM 709 C C . GLU A 1 89 ? 8.424 -17.367 -4.442 1.00 71.56 89 GLU A C 1
ATOM 711 O O . GLU A 1 89 ? 7.709 -17.466 -3.446 1.00 71.56 89 GLU A O 1
ATOM 716 N N . PHE A 1 90 ? 8.139 -16.493 -5.417 1.00 71.12 90 PHE A N 1
ATOM 717 C CA . PHE A 1 90 ? 7.009 -15.563 -5.339 1.00 71.12 90 PHE A CA 1
ATOM 718 C C . PHE A 1 90 ? 5.659 -16.276 -5.160 1.00 71.12 90 PHE A C 1
ATOM 720 O O . PHE A 1 90 ? 4.810 -15.826 -4.385 1.00 71.12 90 PHE A O 1
ATOM 727 N N . MET A 1 91 ? 5.436 -17.391 -5.863 1.00 74.50 91 MET A N 1
ATOM 728 C CA . MET A 1 91 ? 4.195 -18.162 -5.749 1.00 74.50 91 MET A CA 1
ATOM 729 C C . MET A 1 91 ? 4.054 -18.830 -4.377 1.00 74.50 91 MET A C 1
ATOM 731 O O . MET A 1 91 ? 2.953 -18.822 -3.820 1.00 74.50 91 MET A O 1
ATOM 735 N N . LEU A 1 92 ? 5.148 -19.350 -3.812 1.00 78.62 92 LEU A N 1
ATOM 736 C CA . LEU A 1 92 ? 5.170 -19.912 -2.458 1.00 78.62 92 LEU A CA 1
ATOM 737 C C . LEU A 1 92 ? 4.891 -18.833 -1.407 1.00 78.62 92 LEU A C 1
ATOM 739 O O . LEU A 1 92 ? 3.979 -18.995 -0.595 1.00 78.62 92 LEU A O 1
ATOM 743 N N . THR A 1 93 ? 5.579 -17.689 -1.482 1.00 74.12 93 THR A N 1
ATOM 744 C CA . THR A 1 93 ? 5.340 -16.553 -0.580 1.00 74.12 93 THR A CA 1
ATOM 745 C C . THR A 1 93 ? 3.892 -16.073 -0.660 1.00 74.12 93 THR A C 1
ATOM 747 O O . THR A 1 93 ? 3.256 -15.826 0.364 1.00 74.12 93 THR A O 1
ATOM 750 N N . LYS A 1 94 ? 3.315 -15.990 -1.866 1.00 76.50 94 LYS A N 1
ATOM 751 C CA . LYS A 1 94 ? 1.909 -15.602 -2.044 1.00 76.50 94 LYS A CA 1
ATOM 752 C C . LYS A 1 94 ? 0.950 -16.566 -1.336 1.00 76.50 94 LYS A C 1
ATOM 754 O O . LYS A 1 94 ? -0.004 -16.112 -0.709 1.00 76.50 94 LYS A O 1
ATOM 759 N N . GLN A 1 95 ? 1.191 -17.876 -1.410 1.00 80.94 95 GLN A N 1
ATOM 760 C CA . GLN A 1 95 ? 0.372 -18.868 -0.702 1.00 80.94 95 GLN A CA 1
ATOM 761 C C . GLN A 1 95 ? 0.501 -18.750 0.820 1.00 80.94 95 GLN A C 1
ATOM 763 O O . GLN A 1 95 ? -0.495 -18.876 1.532 1.00 80.94 95 GLN A O 1
ATOM 768 N N . GLU A 1 96 ? 1.706 -18.504 1.335 1.00 79.31 96 GLU A N 1
ATOM 769 C CA . GLU A 1 96 ? 1.918 -18.297 2.771 1.00 79.31 96 GLU A CA 1
ATOM 770 C C . GLU A 1 96 ? 1.193 -17.052 3.286 1.00 79.31 96 GLU A C 1
ATOM 772 O O . GLU A 1 96 ? 0.551 -17.113 4.336 1.00 79.31 96 GLU A O 1
ATOM 777 N N . VAL A 1 97 ? 1.221 -15.955 2.522 1.00 73.12 97 VAL A N 1
ATOM 778 C CA . VAL A 1 97 ? 0.485 -14.725 2.847 1.00 73.12 97 VAL A CA 1
ATOM 779 C C . VAL A 1 97 ? -1.018 -14.990 2.955 1.00 73.12 97 VAL A C 1
ATOM 781 O O . VAL A 1 97 ? -1.639 -14.548 3.921 1.00 73.12 97 VAL A O 1
ATOM 784 N N . GLU A 1 98 ? -1.612 -15.740 2.024 1.00 77.12 98 GLU A N 1
ATOM 785 C CA . GLU A 1 98 ? -3.041 -16.084 2.102 1.00 77.12 98 GLU A CA 1
ATOM 786 C C . GLU A 1 98 ? -3.358 -16.963 3.325 1.00 77.12 98 GLU A C 1
ATOM 788 O O . GLU A 1 98 ? -4.292 -16.663 4.068 1.00 77.12 98 GLU A O 1
ATOM 793 N N . LYS A 1 99 ? -2.519 -17.959 3.647 1.00 81.31 99 LYS A N 1
ATOM 794 C CA . LYS A 1 99 ? -2.681 -18.765 4.877 1.00 81.31 99 LYS A CA 1
ATOM 795 C C . LYS A 1 99 ? -2.584 -17.927 6.156 1.00 81.31 99 LYS A C 1
ATOM 797 O O . LYS A 1 99 ? -3.237 -18.229 7.155 1.00 81.31 99 LYS A O 1
ATOM 802 N N . VAL A 1 100 ? -1.730 -16.902 6.177 1.00 73.88 100 VAL A N 1
ATOM 803 C CA . VAL A 1 100 ? -1.635 -15.965 7.309 1.00 73.88 100 VAL A CA 1
ATOM 804 C C . VAL A 1 100 ? -2.911 -15.131 7.422 1.00 73.88 100 VAL A C 1
ATOM 806 O O . VAL A 1 100 ? -3.437 -15.006 8.527 1.00 73.88 100 VAL A O 1
ATOM 809 N N . LYS A 1 101 ? -3.452 -14.626 6.306 1.00 70.31 101 LYS A N 1
ATOM 810 C CA . LYS A 1 101 ? -4.725 -13.887 6.299 1.00 70.31 101 LYS A CA 1
ATOM 811 C C . LYS A 1 101 ? -5.885 -14.732 6.821 1.00 70.31 101 LYS A C 1
ATOM 813 O O . LYS A 1 101 ? -6.642 -14.253 7.658 1.00 70.31 101 LYS A O 1
ATOM 818 N N . GLU A 1 102 ? -5.996 -15.985 6.383 1.00 76.56 102 GLU A N 1
ATOM 819 C CA . GLU A 1 102 ? -7.035 -16.912 6.854 1.00 76.56 102 GLU A CA 1
ATOM 820 C C . GLU A 1 102 ? -6.933 -17.175 8.364 1.00 76.56 102 GLU A C 1
ATOM 822 O O . GLU A 1 102 ? -7.939 -17.140 9.077 1.00 76.56 102 GLU A O 1
ATOM 827 N N . ARG A 1 103 ? -5.713 -17.399 8.882 1.00 74.94 103 ARG A N 1
ATOM 828 C CA . ARG A 1 103 ? -5.483 -17.554 10.330 1.00 74.94 103 ARG A CA 1
ATOM 829 C C . ARG A 1 103 ? -5.881 -16.301 11.100 1.00 74.94 103 ARG A C 1
ATOM 831 O O . ARG A 1 103 ? -6.591 -16.418 12.093 1.00 74.94 103 ARG A O 1
ATOM 838 N N . HIS A 1 104 ? -5.489 -15.128 10.611 1.00 72.06 104 HIS A N 1
ATOM 839 C CA . HIS A 1 104 ? -5.832 -13.858 11.239 1.00 72.06 104 HIS A CA 1
ATOM 840 C C . HIS A 1 104 ? -7.347 -13.619 11.263 1.00 72.06 104 HIS A C 1
ATOM 842 O O . HIS A 1 104 ? -7.896 -13.306 12.313 1.00 72.06 104 HIS A O 1
ATOM 848 N N . GLN A 1 105 ? -8.055 -13.860 10.154 1.00 70.00 105 GLN A N 1
ATOM 849 C CA . GLN A 1 105 ? -9.522 -13.771 10.117 1.00 70.00 105 GLN A CA 1
ATOM 850 C C . GLN A 1 105 ? -10.183 -14.727 11.116 1.00 70.00 105 GLN A C 1
ATOM 852 O O . GLN A 1 105 ? -11.149 -14.363 11.788 1.00 70.00 105 GLN A O 1
ATOM 857 N N . LYS A 1 106 ? -9.656 -15.949 11.247 1.00 72.56 106 LYS A N 1
ATOM 858 C CA . LYS A 1 106 ? -10.152 -16.928 12.219 1.00 72.56 106 LYS A CA 1
ATOM 859 C C . LYS A 1 106 ? -9.909 -16.478 13.663 1.00 72.56 106 LYS A C 1
ATOM 861 O O . LYS A 1 106 ? -10.777 -16.664 14.511 1.00 72.56 106 LYS A O 1
ATOM 866 N N . GLU A 1 107 ? -8.754 -15.886 13.949 1.00 69.38 107 GLU A N 1
ATOM 867 C CA . GLU A 1 107 ? -8.438 -15.303 15.257 1.00 69.38 107 GLU A CA 1
ATOM 868 C C . GLU A 1 107 ? -9.332 -14.100 15.576 1.00 69.38 107 GLU A C 1
ATOM 870 O O . GLU A 1 107 ? -9.871 -14.032 16.679 1.00 69.38 107 GLU A O 1
ATOM 875 N N . GLU A 1 108 ? -9.573 -13.206 14.612 1.00 64.62 108 GLU A N 1
ATOM 876 C CA . GLU A 1 108 ? -10.522 -12.096 14.763 1.00 64.62 108 GLU A CA 1
ATOM 877 C C . GLU A 1 108 ? -11.939 -12.603 15.061 1.00 64.62 108 GLU A C 1
ATOM 879 O O . GLU A 1 108 ? -12.606 -12.093 15.962 1.00 64.62 108 GLU A O 1
ATOM 884 N N . LEU A 1 109 ? -12.389 -13.647 14.358 1.00 66.38 109 LEU A N 1
ATOM 885 C CA . LEU A 1 109 ? -13.686 -14.270 14.616 1.00 66.38 109 LEU A CA 1
ATOM 886 C C . LEU A 1 109 ? -13.753 -14.881 16.025 1.00 66.38 109 LEU A C 1
ATOM 888 O O . LEU A 1 109 ? -14.755 -14.715 16.719 1.00 66.38 109 LEU A O 1
ATOM 892 N N . ASN A 1 110 ? -12.684 -15.542 16.476 1.00 62.66 110 ASN A N 1
ATOM 893 C CA . ASN A 1 110 ? -12.603 -16.113 17.823 1.00 62.66 110 ASN A CA 1
ATOM 894 C C . ASN A 1 110 ? -12.617 -15.028 18.913 1.00 62.66 110 ASN A C 1
ATOM 896 O O . ASN A 1 110 ? -13.327 -15.169 19.909 1.00 62.66 110 ASN A O 1
ATOM 900 N N . LEU A 1 111 ? -11.888 -13.925 18.717 1.00 59.84 111 LEU A N 1
ATOM 901 C CA . LEU A 1 111 ? -11.911 -12.765 19.616 1.00 59.84 111 LEU A CA 1
ATOM 902 C C . LEU A 1 111 ? -13.311 -12.153 19.705 1.00 59.84 111 LEU A C 1
ATOM 904 O O . LEU A 1 111 ? -13.763 -11.787 20.788 1.00 59.84 111 LEU A O 1
ATOM 908 N N . ALA A 1 112 ? -14.032 -12.111 18.585 1.00 58.53 112 ALA A N 1
ATOM 909 C CA . ALA A 1 112 ? -15.402 -11.626 18.543 1.00 58.53 112 ALA A CA 1
ATOM 910 C C . ALA A 1 112 ? -16.381 -12.535 19.330 1.00 58.53 112 ALA A C 1
ATOM 912 O O . ALA A 1 112 ? -17.404 -12.057 19.827 1.00 58.53 112 ALA A O 1
ATOM 913 N N . ILE A 1 113 ? -16.093 -13.834 19.469 1.00 57.59 113 ILE A N 1
ATOM 914 C CA . ILE A 1 113 ? -16.938 -14.805 20.192 1.00 57.59 113 ILE A CA 1
ATOM 915 C C . ILE A 1 113 ? -16.679 -14.782 21.715 1.00 57.59 113 ILE A C 1
ATOM 917 O O . ILE A 1 113 ? -17.605 -15.011 22.491 1.00 57.59 113 ILE A O 1
ATOM 921 N N . CYS A 1 114 ? -15.461 -14.456 22.162 1.00 46.84 114 CYS A N 1
ATOM 922 C CA . CYS A 1 114 ? -15.018 -14.620 23.557 1.00 46.84 114 CYS A CA 1
ATOM 923 C C . CYS A 1 114 ? -15.215 -13.414 24.500 1.00 46.84 114 CYS A C 1
ATOM 925 O O . CYS A 1 114 ? -14.727 -13.461 25.628 1.00 46.84 114 CYS A O 1
ATOM 927 N N . ALA A 1 115 ? -15.934 -12.354 24.114 1.00 48.69 115 ALA A N 1
ATOM 928 C CA . ALA A 1 115 ? -16.084 -11.149 24.946 1.00 48.69 115 ALA A CA 1
ATOM 929 C C . ALA A 1 115 ? -17.420 -10.998 25.730 1.00 48.69 115 ALA A C 1
ATOM 931 O O . ALA A 1 115 ? -18.008 -9.913 25.692 1.00 48.69 115 ALA A O 1
ATOM 932 N N . PRO A 1 116 ? -17.943 -11.997 26.480 1.00 44.31 116 PRO A N 1
ATOM 933 C CA . PRO A 1 116 ? -19.055 -11.766 27.392 1.00 44.31 116 PRO A CA 1
ATOM 934 C C . PRO A 1 116 ? -18.551 -11.495 28.821 1.00 44.31 116 PRO A C 1
ATOM 936 O O . PRO A 1 116 ? -18.710 -12.328 29.705 1.00 44.31 116 PRO A O 1
ATOM 939 N N . SER A 1 117 ? -17.929 -10.338 29.073 1.00 44.94 117 SER A N 1
ATOM 940 C CA . SER A 1 117 ? -18.043 -9.611 30.359 1.00 44.94 117 SER A CA 1
ATOM 941 C C . SER A 1 117 ? -17.234 -8.303 30.353 1.00 44.94 117 SER A C 1
ATOM 943 O O . SER A 1 117 ? -16.040 -8.298 30.099 1.00 44.94 117 SER A O 1
ATOM 945 N N . LEU A 1 118 ? -17.927 -7.200 30.665 1.00 44.16 118 LEU A N 1
ATOM 946 C CA . LEU A 1 118 ? -17.507 -5.788 30.654 1.00 44.16 118 LEU A CA 1
ATOM 947 C C . LEU A 1 118 ? -17.193 -5.175 29.274 1.00 44.16 118 LEU A C 1
ATOM 949 O O . LEU A 1 118 ? -16.201 -5.456 28.619 1.00 44.16 118 LEU A O 1
ATOM 953 N N . CYS A 1 119 ? -18.057 -4.242 28.868 1.00 51.72 119 CYS A N 1
ATOM 954 C CA . CYS A 1 119 ? -17.969 -3.453 27.637 1.00 51.72 119 CYS A CA 1
ATOM 955 C C . CYS A 1 119 ? -16.924 -2.325 27.736 1.00 51.72 119 CYS A C 1
ATOM 957 O O . CYS A 1 119 ? -17.216 -1.194 27.359 1.00 51.72 119 CYS A O 1
ATOM 959 N N . ASN A 1 120 ? -15.749 -2.611 28.293 1.00 63.00 120 ASN A N 1
ATOM 960 C CA . ASN A 1 120 ? -14.728 -1.610 28.575 1.00 63.00 120 ASN A CA 1
ATOM 961 C C . ASN A 1 120 ? -13.498 -1.916 27.724 1.00 63.00 120 ASN A C 1
ATOM 963 O O . ASN A 1 120 ? -12.776 -2.874 27.990 1.00 63.00 120 ASN A O 1
ATOM 967 N N . TYR A 1 121 ? -13.276 -1.106 26.692 1.00 75.12 121 TYR A N 1
ATOM 968 C CA . TYR A 1 121 ? -12.007 -1.083 25.982 1.00 75.12 121 TYR A CA 1
ATOM 969 C C . TYR A 1 121 ? -11.122 0.001 26.596 1.00 75.12 121 TYR A C 1
ATOM 971 O O . TYR A 1 121 ? -11.550 1.148 26.725 1.00 75.12 121 TYR A O 1
ATOM 979 N N . THR A 1 122 ? -9.895 -0.363 26.963 1.00 81.06 122 THR A N 1
ATOM 980 C CA . THR A 1 122 ? -8.895 0.576 27.477 1.00 81.06 122 THR A CA 1
ATOM 981 C C . THR A 1 122 ? -7.788 0.725 26.449 1.00 81.06 122 THR A C 1
ATOM 983 O O . THR A 1 122 ? -7.112 -0.246 26.112 1.00 81.06 122 THR A O 1
ATOM 986 N N . TRP A 1 123 ? -7.578 1.953 25.982 1.00 85.06 123 TRP A N 1
ATOM 987 C CA . TRP A 1 123 ? -6.456 2.300 25.122 1.00 85.06 123 TRP A CA 1
ATOM 988 C C . TRP A 1 123 ? -5.373 3.015 25.930 1.00 85.06 123 TRP A C 1
ATOM 990 O O . TRP A 1 123 ? -5.568 4.140 26.387 1.00 85.06 123 TRP A O 1
ATOM 1000 N N . THR A 1 124 ? -4.221 2.365 26.086 1.00 86.25 124 THR A N 1
ATOM 1001 C CA . THR A 1 124 ? -3.039 2.972 26.710 1.00 86.25 124 THR A C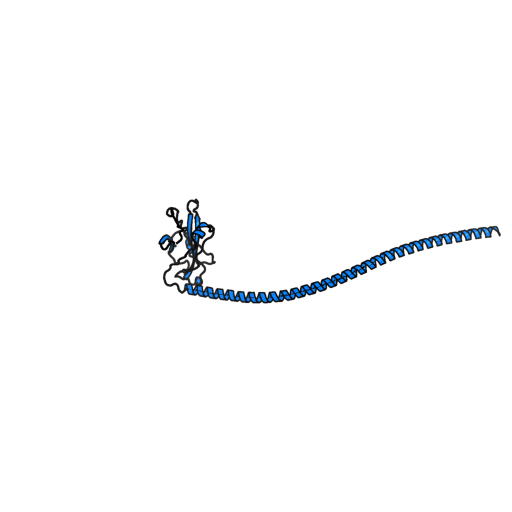A 1
ATOM 1002 C C . THR A 1 124 ? -2.180 3.653 25.649 1.00 86.25 124 THR A C 1
ATOM 1004 O O . THR A 1 124 ? -1.782 3.030 24.664 1.00 86.25 124 THR A O 1
ATOM 1007 N N . ILE A 1 125 ? -1.864 4.932 25.861 1.00 84.31 125 ILE A N 1
ATOM 1008 C CA . ILE A 1 125 ? -1.010 5.717 24.964 1.00 84.31 125 ILE A CA 1
ATOM 1009 C C . ILE A 1 125 ? 0.364 5.882 25.609 1.00 84.31 125 ILE A C 1
ATOM 1011 O O . ILE A 1 125 ? 0.574 6.750 26.452 1.00 84.31 125 ILE A O 1
ATOM 1015 N N . GLU A 1 126 ? 1.312 5.048 25.196 1.00 84.94 126 GLU A N 1
ATOM 1016 C CA . GLU A 1 126 ? 2.706 5.152 25.639 1.00 84.94 126 GLU A CA 1
ATOM 1017 C C . GLU A 1 126 ? 3.379 6.409 25.078 1.00 84.94 126 GLU A C 1
ATOM 1019 O O . GLU A 1 126 ? 3.038 6.855 23.975 1.00 84.94 126 GLU A O 1
ATOM 1024 N N . ASN A 1 127 ? 4.340 6.960 25.826 1.00 85.38 127 ASN A N 1
ATOM 1025 C CA . ASN A 1 127 ? 5.079 8.182 25.485 1.00 85.38 127 ASN A CA 1
ATOM 1026 C C . ASN A 1 127 ? 4.147 9.343 25.100 1.00 85.38 127 ASN A C 1
ATOM 1028 O O . ASN A 1 127 ? 4.404 10.078 24.146 1.00 85.38 127 ASN A O 1
ATOM 1032 N N . PHE A 1 128 ? 3.032 9.495 25.829 1.00 82.38 128 PHE A N 1
ATOM 1033 C CA . PHE A 1 128 ? 2.007 10.493 25.520 1.00 82.38 128 PHE A CA 1
ATOM 1034 C C . PHE A 1 128 ? 2.591 11.899 25.398 1.00 82.38 128 PHE A C 1
ATOM 1036 O O . PHE A 1 128 ? 2.269 12.591 24.443 1.00 82.38 128 PHE A O 1
ATOM 1043 N N . LYS A 1 129 ? 3.476 12.302 26.319 1.00 82.25 129 LYS A N 1
ATOM 1044 C CA . LYS A 1 129 ? 4.107 13.627 26.296 1.00 82.25 129 LYS A CA 1
ATOM 1045 C C . LYS A 1 129 ? 4.856 13.881 24.990 1.00 82.25 129 LYS A C 1
ATOM 1047 O O . LYS A 1 129 ? 4.623 14.893 24.347 1.00 82.25 129 LYS A O 1
ATOM 1052 N N . GLU A 1 130 ? 5.692 12.939 24.567 1.00 83.69 130 GLU A N 1
ATOM 1053 C CA . GLU A 1 130 ? 6.415 13.038 23.300 1.00 83.69 130 GLU A CA 1
ATOM 1054 C C . GLU A 1 130 ? 5.439 13.135 22.122 1.00 83.69 130 GLU A C 1
ATOM 1056 O O . GLU A 1 130 ? 5.520 14.078 21.343 1.00 83.69 130 GLU A O 1
ATOM 1061 N N . LYS A 1 131 ? 4.455 12.228 22.033 1.00 83.06 131 LYS A N 1
ATOM 1062 C CA . LYS A 1 131 ? 3.446 12.238 20.957 1.00 83.06 131 LYS A CA 1
ATOM 1063 C C . LYS A 1 131 ? 2.628 13.532 20.941 1.00 83.06 131 LYS A C 1
ATOM 1065 O O . LYS A 1 131 ? 2.323 14.056 19.870 1.00 83.06 131 LYS A O 1
ATOM 1070 N N . PHE A 1 132 ? 2.295 14.053 22.117 1.00 82.81 132 PHE A N 1
ATOM 1071 C CA . PHE A 1 132 ? 1.574 15.304 22.289 1.00 82.81 132 PHE A CA 1
ATOM 1072 C C . PHE A 1 132 ? 2.439 16.524 21.982 1.00 82.81 132 PHE A C 1
ATOM 1074 O O . PHE A 1 132 ? 1.875 17.516 21.556 1.00 82.81 132 PHE A O 1
ATOM 1081 N N . ASP A 1 133 ? 3.760 16.486 22.164 1.00 80.25 133 ASP A N 1
ATOM 1082 C CA . ASP A 1 133 ? 4.656 17.628 21.932 1.00 80.25 133 ASP A CA 1
ATOM 1083 C C . ASP A 1 133 ? 5.218 17.646 20.496 1.00 80.25 133 ASP A C 1
ATOM 1085 O O . ASP A 1 133 ? 5.359 18.716 19.902 1.00 80.25 133 ASP A O 1
ATOM 1089 N N . THR A 1 134 ? 5.453 16.490 19.872 1.00 80.94 134 THR A N 1
ATOM 1090 C CA . THR A 1 134 ? 6.134 16.383 18.563 1.00 80.94 134 THR A CA 1
ATOM 1091 C C . THR A 1 134 ? 5.250 15.870 17.429 1.00 80.94 134 THR A C 1
ATOM 1093 O O . THR A 1 134 ? 5.609 16.029 16.263 1.00 80.94 134 THR A O 1
ATOM 1096 N N . GLY A 1 135 ? 4.085 15.286 17.733 1.00 73.31 135 GLY A N 1
ATOM 1097 C CA . GLY A 1 135 ? 3.227 14.671 16.719 1.00 73.31 135 GLY A CA 1
ATOM 1098 C C . GLY A 1 135 ? 2.741 15.658 15.641 1.00 73.31 135 GLY A C 1
ATOM 1099 O O . GLY A 1 135 ? 2.619 16.857 15.889 1.00 73.31 135 GLY A O 1
ATOM 1100 N N . PRO A 1 136 ? 2.432 15.205 14.424 1.00 75.81 136 PRO A N 1
ATOM 1101 C CA . PRO A 1 136 ? 1.743 16.047 13.450 1.00 75.81 136 PRO A CA 1
ATOM 1102 C C . PRO A 1 136 ? 0.305 16.338 13.914 1.00 75.81 136 PRO A C 1
ATOM 1104 O O . PRO A 1 136 ? -0.456 15.421 14.197 1.00 75.81 136 PRO A O 1
ATOM 1107 N N . THR A 1 137 ? -0.103 17.611 13.961 1.00 75.00 137 THR A N 1
ATOM 1108 C CA . THR A 1 137 ? -1.458 18.021 14.403 1.00 75.00 137 THR A CA 1
ATOM 1109 C C . THR A 1 137 ? -2.574 17.618 13.434 1.00 75.00 137 THR A C 1
ATOM 1111 O O . THR A 1 137 ? -3.750 17.641 13.789 1.00 75.00 137 THR A O 1
ATOM 1114 N N . TRP A 1 138 ? -2.218 17.248 12.202 1.00 76.75 138 TRP A N 1
ATOM 1115 C CA . TRP A 1 138 ? -3.147 16.829 11.150 1.00 76.75 138 TRP A CA 1
ATOM 1116 C C . TRP A 1 138 ? -3.341 15.311 11.060 1.00 76.75 138 TRP A C 1
ATOM 1118 O O . TRP A 1 138 ? -4.136 14.863 10.235 1.00 76.75 138 TRP A O 1
ATOM 1128 N N . LEU A 1 139 ? -2.627 14.516 11.863 1.00 82.44 139 LEU A N 1
ATOM 1129 C CA . LEU A 1 139 ? -2.716 13.058 11.821 1.00 82.44 139 LEU A CA 1
ATOM 1130 C C . LEU A 1 139 ? -3.352 12.528 13.114 1.00 82.44 139 LEU A C 1
ATOM 1132 O O . LEU A 1 139 ? -2.874 12.876 14.196 1.00 82.44 139 LEU A O 1
ATOM 1136 N N . PRO A 1 140 ? -4.390 11.679 13.036 1.00 86.19 140 PRO A N 1
ATOM 1137 C CA . PRO A 1 140 ? -4.878 10.992 14.217 1.00 86.19 140 PRO A CA 1
ATOM 1138 C C . PRO A 1 140 ? -3.879 9.959 14.729 1.00 86.19 140 PRO A C 1
ATOM 1140 O O . PRO A 1 140 ? -3.157 9.309 13.972 1.00 86.19 140 PRO A O 1
ATOM 1143 N N . HIS A 1 141 ? -3.917 9.756 16.036 1.00 87.25 141 HIS A N 1
ATOM 1144 C CA . HIS A 1 141 ? -3.409 8.572 16.699 1.00 87.25 141 HIS A CA 1
ATOM 1145 C C . HIS A 1 141 ? -4.555 7.578 16.852 1.00 87.25 141 HIS A C 1
ATOM 1147 O O . HIS A 1 141 ? -5.590 7.925 17.415 1.00 87.25 141 HIS A O 1
ATOM 1153 N N . ASN A 1 142 ? -4.358 6.348 16.386 1.00 88.12 142 ASN A N 1
ATOM 1154 C CA . ASN A 1 142 ? -5.391 5.318 16.424 1.00 88.12 142 ASN A CA 1
ATOM 1155 C C . ASN A 1 142 ? -5.073 4.290 17.509 1.00 88.12 142 ASN A C 1
ATOM 1157 O O . ASN A 1 142 ? -3.917 3.892 17.691 1.00 88.12 142 ASN A O 1
ATOM 1161 N N . SER A 1 143 ? -6.105 3.837 18.212 1.00 83.56 143 SER A N 1
ATOM 1162 C CA . SER A 1 143 ? -6.026 2.662 19.064 1.00 83.56 143 SER A CA 1
ATOM 1163 C C . SER A 1 143 ? -5.863 1.400 18.215 1.00 83.56 143 SER A C 1
ATOM 1165 O O . SER A 1 143 ? -6.227 1.384 17.036 1.00 83.56 143 SER A O 1
ATOM 1167 N N . PRO A 1 144 ? -5.386 0.296 18.809 1.00 83.44 144 PRO A N 1
ATOM 1168 C CA . PRO A 1 144 ? -5.634 -1.023 18.247 1.00 83.44 144 PRO A CA 1
ATOM 1169 C C . PRO A 1 144 ? -7.125 -1.231 17.945 1.00 83.44 144 PRO A C 1
ATOM 1171 O O . PRO A 1 144 ? -7.992 -0.713 18.655 1.00 83.44 144 PRO A O 1
ATOM 1174 N N . MET A 1 145 ? -7.411 -2.019 16.909 1.00 81.31 145 MET A N 1
ATOM 1175 C CA . MET A 1 145 ? -8.766 -2.482 16.616 1.00 81.31 145 MET A CA 1
ATOM 1176 C C . MET A 1 145 ? -9.299 -3.312 17.784 1.00 81.31 145 MET A C 1
ATOM 1178 O O . MET A 1 145 ? -8.563 -4.091 18.395 1.00 81.31 145 MET A O 1
ATOM 1182 N N . PHE A 1 146 ? -10.588 -3.184 18.069 1.00 75.06 146 PHE A N 1
ATOM 1183 C CA . PHE A 1 146 ? -11.265 -3.98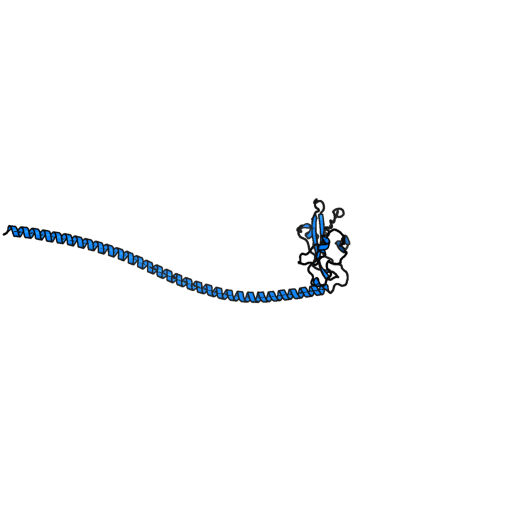0 19.079 1.00 75.06 146 PHE A CA 1
ATOM 1184 C C . PHE A 1 146 ? -12.677 -4.356 18.648 1.00 75.06 146 PHE A C 1
ATOM 1186 O O . PHE A 1 146 ? -13.294 -3.737 17.780 1.00 75.06 146 PHE A O 1
ATOM 1193 N N . PHE A 1 147 ? -13.189 -5.397 19.298 1.00 76.88 147 PHE A N 1
ATOM 1194 C CA . PHE A 1 147 ? -14.575 -5.807 19.180 1.00 76.88 147 PHE A CA 1
ATOM 1195 C C . PHE A 1 147 ? -15.348 -5.350 20.402 1.00 76.88 147 PHE A C 1
ATOM 1197 O O . PHE A 1 147 ? -14.905 -5.481 21.542 1.00 76.88 147 PHE A O 1
ATOM 1204 N N . THR A 1 148 ? -16.541 -4.835 20.162 1.00 75.75 148 THR A N 1
ATOM 1205 C CA . THR A 1 148 ? -17.486 -4.560 21.241 1.00 75.75 148 THR A CA 1
ATOM 1206 C C . THR A 1 148 ? -18.141 -5.848 21.717 1.00 75.75 148 THR A C 1
ATOM 1208 O O . THR A 1 148 ? -18.130 -6.861 21.016 1.00 75.75 148 THR A O 1
ATOM 1211 N N . LYS A 1 149 ? -18.805 -5.804 22.878 1.00 72.38 149 LYS A N 1
ATOM 1212 C CA . LYS A 1 149 ? -19.550 -6.961 23.413 1.00 72.38 149 LYS A CA 1
ATOM 1213 C C . LYS A 1 149 ? -20.611 -7.511 22.451 1.00 72.38 149 LYS A C 1
ATOM 1215 O O . LYS A 1 149 ? -21.011 -8.662 22.560 1.00 72.38 149 LYS A O 1
ATOM 1220 N N . HIS A 1 150 ? -21.099 -6.669 21.541 1.00 75.81 150 HIS A N 1
ATOM 1221 C CA . HIS A 1 150 ? -22.101 -7.036 20.545 1.00 75.81 150 HIS A CA 1
ATOM 1222 C C . HIS A 1 150 ? -21.479 -7.510 19.231 1.00 75.81 150 HIS A C 1
ATOM 1224 O O . HIS A 1 150 ? -22.202 -7.952 18.351 1.00 75.81 150 HIS A O 1
ATOM 1230 N N . GLY A 1 151 ? -20.154 -7.446 19.097 1.00 77.38 151 GLY A N 1
ATOM 1231 C CA . GLY A 1 151 ? -19.437 -7.958 17.941 1.00 77.38 151 GLY A CA 1
ATOM 1232 C C . GLY A 1 151 ? -19.114 -6.956 16.848 1.00 77.38 151 GLY A C 1
ATOM 1233 O O . GLY A 1 151 ? -18.493 -7.368 15.873 1.00 77.38 151 GLY A O 1
ATOM 1234 N N . TYR A 1 152 ? -19.479 -5.683 17.012 1.00 79.44 152 TYR A N 1
ATOM 1235 C CA . TYR A 1 152 ? -19.047 -4.615 16.110 1.00 79.44 152 TYR A CA 1
ATOM 1236 C C . TYR A 1 152 ? -17.544 -4.402 16.244 1.00 79.44 152 TYR A C 1
ATOM 1238 O O . TYR A 1 152 ? -17.044 -4.321 17.374 1.00 79.44 152 TYR A O 1
ATOM 1246 N N . LYS A 1 153 ? -16.854 -4.315 15.107 1.00 82.81 153 LYS A N 1
ATOM 1247 C CA . LYS A 1 153 ? -15.429 -3.999 15.024 1.00 82.81 153 LYS A CA 1
ATOM 1248 C C . LYS A 1 153 ? -15.254 -2.488 14.930 1.00 82.81 153 LYS A C 1
ATOM 1250 O O . LYS A 1 153 ? -16.020 -1.811 14.252 1.00 82.81 153 LYS A O 1
ATOM 1255 N N . GLY A 1 154 ? -14.250 -1.958 15.607 1.00 80.88 154 GLY A N 1
ATOM 1256 C CA . GLY A 1 154 ? -13.906 -0.550 15.488 1.00 80.88 154 GLY A CA 1
ATOM 1257 C C . GLY A 1 154 ? -12.613 -0.207 16.199 1.00 80.88 154 GLY A C 1
ATOM 1258 O O . GLY A 1 154 ? -11.922 -1.078 16.730 1.00 80.88 154 GLY A O 1
ATOM 1259 N N . TYR A 1 155 ? -12.301 1.078 16.213 1.00 83.25 155 TYR A N 1
ATOM 1260 C CA . TYR A 1 155 ? -11.147 1.639 16.903 1.00 83.25 155 TYR A CA 1
ATOM 1261 C C . TYR A 1 155 ? -11.472 3.042 17.414 1.00 83.25 155 TYR A C 1
ATOM 1263 O O . TYR A 1 155 ? -12.520 3.612 17.108 1.00 83.25 155 TYR A O 1
ATOM 1271 N N . VAL A 1 156 ? -10.588 3.585 18.246 1.00 82.94 156 VAL A N 1
ATOM 1272 C CA . VAL A 1 156 ? -10.659 4.969 18.709 1.00 82.94 156 VAL A CA 1
ATOM 1273 C C . VAL A 1 156 ? -9.560 5.770 18.028 1.00 82.94 156 VAL A C 1
ATOM 1275 O O . VAL A 1 156 ? -8.399 5.376 18.062 1.00 82.94 156 VAL A O 1
ATOM 1278 N N . SER A 1 157 ? -9.918 6.912 17.458 1.00 85.94 157 SER A N 1
ATOM 1279 C CA . SER A 1 157 ? -8.986 7.871 16.871 1.00 85.94 157 SER A CA 1
ATOM 1280 C C . SER A 1 157 ? -8.915 9.118 17.734 1.00 85.94 157 SER A C 1
ATOM 1282 O O . SER A 1 157 ? -9.939 9.621 18.202 1.00 85.94 157 SER A O 1
ATOM 1284 N N . SER A 1 158 ? -7.716 9.656 17.929 1.00 84.25 158 SER A N 1
ATOM 1285 C CA . SER A 1 158 ? -7.515 10.886 18.684 1.00 84.25 158 SER A CA 1
ATOM 1286 C C . SER A 1 158 ? -6.559 11.845 17.995 1.00 84.25 158 SER A C 1
ATOM 1288 O O . SER A 1 158 ? -5.471 11.455 17.582 1.00 84.25 158 SER A O 1
ATOM 1290 N N . TRP A 1 159 ? -6.941 13.119 17.904 1.00 85.25 159 TRP A N 1
ATOM 1291 C CA . TRP A 1 159 ? -6.074 14.167 17.382 1.00 85.25 159 TRP A CA 1
ATOM 1292 C C . TRP A 1 159 ? -5.561 14.984 18.550 1.00 85.25 159 TRP A C 1
ATOM 1294 O O . TRP A 1 159 ? -6.328 15.589 19.310 1.00 85.25 159 TRP A O 1
ATOM 1304 N N . PHE A 1 160 ? -4.241 15.013 18.678 1.00 81.81 160 PHE A N 1
ATOM 1305 C CA . PHE A 1 160 ? -3.582 15.788 19.710 1.00 81.81 160 PHE A CA 1
ATOM 1306 C C . PHE A 1 160 ? -3.385 17.220 19.224 1.00 81.81 160 PHE A C 1
ATOM 1308 O O . PHE A 1 160 ? -2.831 17.461 18.152 1.00 81.81 160 PHE A O 1
ATOM 1315 N N . ARG A 1 161 ? -3.806 18.175 20.057 1.00 79.81 161 ARG A N 1
ATOM 1316 C CA . ARG A 1 161 ? -3.698 19.621 19.824 1.00 79.81 161 ARG A CA 1
ATOM 1317 C C . ARG A 1 161 ? -4.533 20.148 18.661 1.00 79.81 161 ARG A C 1
ATOM 1319 O O . ARG A 1 161 ? -4.066 20.954 17.854 1.00 79.81 161 ARG A O 1
ATOM 1326 N N . MET A 1 162 ? -5.795 19.744 18.607 1.00 73.81 162 MET A N 1
ATOM 1327 C CA . MET A 1 162 ? -6.759 20.484 17.803 1.00 73.81 162 MET A CA 1
ATOM 1328 C C . MET A 1 162 ? -6.982 21.864 18.412 1.00 73.81 162 MET A C 1
ATOM 1330 O O . MET A 1 162 ? -6.995 22.005 19.631 1.00 73.81 162 MET A O 1
ATOM 1334 N N . THR A 1 163 ? -7.165 22.878 17.575 1.00 74.31 163 THR A N 1
ATOM 1335 C CA . THR A 1 163 ? -7.522 24.223 18.027 1.00 74.31 163 THR A CA 1
ATOM 1336 C C . THR A 1 163 ? -8.952 24.559 17.635 1.00 74.31 163 THR A C 1
ATOM 1338 O O . THR A 1 163 ? -9.500 24.033 16.662 1.00 74.31 163 THR A O 1
ATOM 1341 N N . ASN A 1 164 ? -9.609 25.392 18.435 1.00 71.81 164 ASN A N 1
ATOM 1342 C CA . ASN A 1 164 ? -10.908 25.949 18.071 1.00 71.81 164 ASN A CA 1
ATOM 1343 C C . ASN A 1 164 ? -10.740 27.018 16.971 1.00 71.81 164 ASN A C 1
ATOM 1345 O O . ASN A 1 164 ? -9.626 27.428 16.646 1.00 71.81 164 ASN A O 1
ATOM 1349 N N . GLN A 1 165 ? -11.849 27.460 16.368 1.00 71.88 165 GLN A N 1
ATOM 1350 C CA . GLN A 1 165 ? -11.821 28.349 15.194 1.00 71.88 165 GLN A CA 1
ATOM 1351 C C . GLN A 1 165 ? -11.072 29.671 15.439 1.00 71.88 165 GLN A C 1
ATOM 1353 O O . GLN A 1 165 ? -10.421 30.182 14.530 1.00 71.88 165 GLN A O 1
ATOM 1358 N N . ASP A 1 166 ? -11.126 30.195 16.664 1.00 78.81 166 ASP A N 1
ATOM 1359 C CA . ASP A 1 166 ? -10.435 31.424 17.073 1.00 78.81 166 ASP A CA 1
ATOM 1360 C C . ASP A 1 166 ? -8.985 31.192 17.557 1.00 78.81 166 ASP A C 1
ATOM 1362 O O . ASP A 1 166 ? -8.286 32.148 17.888 1.00 78.81 166 ASP A O 1
ATOM 1366 N N . LYS A 1 167 ? -8.512 29.935 17.559 1.00 74.38 167 LYS A N 1
ATOM 1367 C CA . LYS A 1 167 ? -7.174 29.493 17.992 1.00 74.38 167 LYS A CA 1
ATOM 1368 C C . LYS A 1 167 ? -6.819 29.825 19.446 1.00 74.38 167 LYS A C 1
ATOM 1370 O O . LYS A 1 167 ? -5.640 29.832 19.796 1.00 74.38 167 LYS A O 1
ATOM 1375 N N . THR A 1 168 ? -7.805 30.084 20.300 1.00 73.44 168 THR A N 1
ATOM 1376 C CA . THR A 1 168 ? -7.578 30.424 21.715 1.00 73.44 168 THR A CA 1
ATOM 1377 C C . THR A 1 168 ? -7.512 29.203 22.628 1.00 73.44 168 THR A C 1
ATOM 1379 O O . THR A 1 168 ? -6.932 29.277 23.711 1.00 73.44 168 THR A O 1
ATOM 1382 N N . LYS A 1 169 ? -8.084 28.070 22.204 1.00 69.81 169 LYS A N 1
ATOM 1383 C CA . LYS A 1 169 ? -8.130 26.827 22.976 1.00 69.81 169 LYS A CA 1
ATOM 1384 C C . LYS A 1 169 ? -7.568 25.673 22.160 1.00 69.81 169 LYS A C 1
ATOM 1386 O O . LYS A 1 169 ? -7.976 25.445 21.023 1.00 69.81 169 LYS A O 1
ATOM 1391 N N . THR A 1 170 ? -6.692 24.912 22.800 1.00 73.50 170 THR A N 1
ATOM 1392 C CA . THR A 1 170 ? -6.198 23.620 22.328 1.00 73.50 170 THR A CA 1
ATOM 1393 C C . THR A 1 170 ? -6.944 22.495 23.045 1.00 73.50 170 THR A C 1
ATOM 1395 O O . THR A 1 170 ? -7.168 22.575 24.247 1.00 73.50 170 THR A O 1
ATOM 1398 N N . TYR A 1 171 ? -7.340 21.446 22.337 1.00 73.62 171 TYR A N 1
ATOM 1399 C CA . TYR A 1 171 ? -8.020 20.288 22.911 1.00 73.62 171 TYR A CA 1
ATOM 1400 C C . TYR A 1 171 ? -7.533 18.988 22.269 1.00 73.62 171 TYR A C 1
ATOM 1402 O O . TYR A 1 171 ? -6.902 18.973 21.207 1.00 73.62 171 TYR A O 1
ATOM 1410 N N . VAL A 1 172 ? -7.817 17.883 22.953 1.00 77.50 172 VAL A N 1
ATOM 1411 C CA . VAL A 1 172 ? -7.688 16.531 22.412 1.00 77.50 172 VAL A CA 1
ATOM 1412 C C . VAL A 1 172 ? -9.062 16.117 21.924 1.00 77.50 172 VAL A C 1
ATOM 1414 O O . VAL A 1 172 ? -10.013 16.107 22.698 1.00 77.50 172 VAL A O 1
ATOM 1417 N N . SER A 1 173 ? -9.184 15.794 20.646 1.00 77.62 173 SER A N 1
ATOM 1418 C CA . SER A 1 173 ? -10.420 15.215 20.132 1.00 77.62 173 SER A CA 1
ATOM 1419 C C . SER A 1 173 ? -10.324 13.697 20.168 1.00 77.62 173 SER A C 1
ATOM 1421 O O . SER A 1 173 ? -9.238 13.129 20.028 1.00 77.62 173 SER A O 1
ATOM 1423 N N . VAL A 1 174 ? -11.456 13.042 20.399 1.00 78.06 174 VAL A N 1
ATOM 1424 C CA . VAL A 1 174 ? -11.556 11.586 20.472 1.00 78.06 174 VAL A CA 1
ATOM 1425 C C . VAL A 1 174 ? -12.801 11.163 19.705 1.00 78.06 174 VAL A C 1
ATOM 1427 O O . VAL A 1 174 ? -13.875 11.736 19.892 1.00 78.06 174 VAL A O 1
ATOM 1430 N N . TYR A 1 175 ? -12.638 10.176 18.835 1.00 78.19 175 TYR A N 1
ATOM 1431 C CA . TYR A 1 175 ? -13.672 9.642 17.962 1.00 78.19 175 TYR A CA 1
ATOM 1432 C C . TY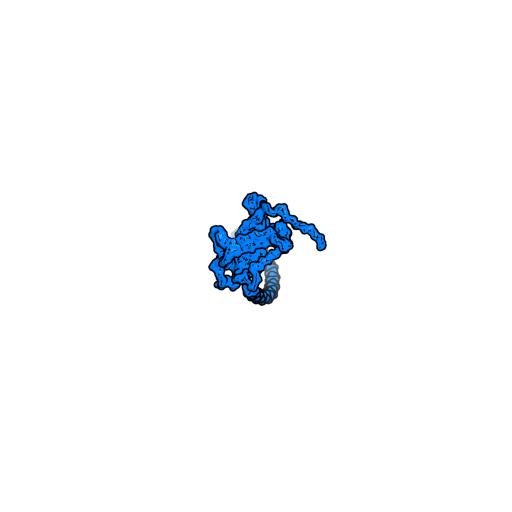R A 1 175 ? -13.641 8.123 18.051 1.00 78.19 175 TYR A C 1
ATOM 1434 O O . TYR A 1 175 ? -12.577 7.525 18.172 1.00 78.19 175 TYR A O 1
ATOM 1442 N N . TYR A 1 176 ? -14.803 7.498 17.973 1.00 79.38 176 TYR A N 1
ATOM 1443 C CA . TYR A 1 176 ? -14.937 6.080 17.693 1.00 79.38 176 TYR A CA 1
ATOM 1444 C C . TYR A 1 176 ? -15.212 5.905 16.206 1.00 79.38 176 TYR A C 1
ATOM 1446 O O . TYR A 1 176 ? -15.992 6.650 15.613 1.00 79.38 176 TYR A O 1
ATOM 1454 N N . GLU A 1 177 ? -14.559 4.933 15.598 1.00 79.94 177 GLU A N 1
ATOM 1455 C CA . GLU A 1 177 ? -14.705 4.628 14.183 1.00 79.94 177 GLU A CA 1
ATOM 1456 C C . GLU A 1 177 ? -15.165 3.181 14.039 1.00 79.94 177 GLU A C 1
ATOM 1458 O O . GLU A 1 177 ? -14.604 2.271 14.656 1.00 79.94 177 GLU A O 1
ATOM 1463 N N . ASN A 1 178 ? -16.221 2.986 13.246 1.00 79.56 178 ASN A N 1
ATOM 1464 C CA . ASN A 1 178 ? -16.687 1.658 12.878 1.00 79.56 178 ASN A CA 1
ATOM 1465 C C . ASN A 1 178 ? -15.799 1.112 11.762 1.00 79.56 178 ASN A C 1
ATOM 1467 O O . ASN A 1 178 ? -15.522 1.796 10.781 1.00 79.56 178 ASN A O 1
ATOM 1471 N N . GLU A 1 179 ? -15.404 -0.146 11.895 1.00 82.75 179 GLU A N 1
ATOM 1472 C CA . GLU A 1 179 ? -14.621 -0.857 10.893 1.00 82.75 179 GLU A CA 1
ATOM 1473 C C . GLU A 1 179 ? -15.416 -2.059 10.389 1.00 82.75 179 GLU A C 1
ATOM 1475 O O . GLU A 1 179 ? -16.225 -2.624 11.128 1.00 82.75 179 GLU A O 1
ATOM 1480 N N . VAL A 1 180 ? -15.174 -2.466 9.140 1.00 83.50 180 VAL A N 1
ATOM 1481 C CA . VAL A 1 180 ? -15.822 -3.651 8.571 1.00 83.50 180 VAL A CA 1
ATOM 1482 C C . VAL A 1 180 ? -15.436 -4.882 9.390 1.00 83.50 180 VAL A C 1
ATOM 1484 O O . VAL A 1 180 ? -14.275 -5.302 9.435 1.00 83.50 180 VAL A O 1
ATOM 1487 N N . GLY A 1 181 ? -16.427 -5.460 10.061 1.00 81.12 181 GLY A N 1
ATOM 1488 C CA . GLY A 1 181 ? -16.286 -6.636 10.903 1.00 81.12 181 GLY A CA 1
ATOM 1489 C C . GLY A 1 181 ? -16.695 -7.933 10.193 1.00 81.12 181 GLY A C 1
ATOM 1490 O O . GLY A 1 181 ? -17.571 -7.933 9.328 1.00 81.12 181 GLY A O 1
ATOM 1491 N N . PRO A 1 182 ? -16.148 -9.093 10.608 1.00 81.00 182 PRO A N 1
ATOM 1492 C CA . PRO A 1 182 ? -16.503 -10.402 10.050 1.00 81.00 182 PRO A CA 1
ATOM 1493 C C . PRO A 1 182 ? -17.963 -10.819 10.298 1.00 81.00 182 PRO A C 1
ATOM 1495 O O . PRO A 1 182 ? -18.418 -11.808 9.734 1.00 81.00 182 PRO A O 1
ATOM 1498 N N . ARG A 1 183 ? -18.699 -10.106 11.163 1.00 82.00 183 ARG A N 1
ATOM 1499 C CA . ARG A 1 183 ? -20.101 -10.402 11.501 1.00 82.00 183 ARG A CA 1
ATOM 1500 C C . ARG A 1 183 ? -21.084 -9.342 11.021 1.00 82.00 183 ARG A C 1
ATOM 1502 O O . ARG A 1 183 ? -22.266 -9.463 11.330 1.00 82.00 183 ARG A O 1
ATOM 1509 N N . ASP A 1 184 ? -20.643 -8.349 10.253 1.00 85.12 184 ASP A N 1
ATOM 1510 C CA . ASP A 1 184 ? -21.472 -7.195 9.888 1.00 85.12 184 ASP A CA 1
ATOM 1511 C C . ASP A 1 184 ? -22.765 -7.558 9.144 1.00 85.12 184 ASP A C 1
ATOM 1513 O O . ASP A 1 184 ? -23.739 -6.821 9.259 1.00 85.12 184 ASP A O 1
ATOM 1517 N N . ASP A 1 185 ? -22.804 -8.692 8.434 1.00 87.75 185 ASP A N 1
ATOM 1518 C CA . ASP A 1 185 ? -24.014 -9.220 7.776 1.00 87.75 185 ASP A CA 1
ATOM 1519 C C . ASP A 1 185 ? -25.078 -9.736 8.755 1.00 87.75 185 ASP A C 1
ATOM 1521 O O . ASP A 1 185 ? -26.251 -9.839 8.406 1.00 87.75 185 ASP A O 1
ATOM 1525 N N . THR A 1 186 ? -24.669 -10.081 9.975 1.00 88.00 186 THR A N 1
ATOM 1526 C CA . THR A 1 186 ? -25.539 -10.647 11.019 1.00 88.00 186 THR A CA 1
ATOM 1527 C C . THR A 1 186 ? -25.873 -9.651 12.126 1.00 88.00 186 THR A C 1
ATOM 1529 O O . THR A 1 186 ? -26.748 -9.919 12.947 1.00 88.00 186 THR A O 1
ATOM 1532 N N . LEU A 1 187 ? -25.169 -8.517 12.171 1.00 84.31 187 LEU A N 1
ATOM 1533 C CA . LEU A 1 187 ? -25.367 -7.471 13.168 1.00 84.31 187 LEU A CA 1
ATOM 1534 C C . LEU A 1 187 ? -26.494 -6.519 12.759 1.00 84.31 187 LEU A C 1
ATOM 1536 O O . LEU A 1 187 ? -26.756 -6.299 11.577 1.00 84.31 187 LEU A O 1
ATOM 1540 N N . GLU A 1 188 ? -27.152 -5.929 13.755 1.00 87.69 188 GLU A N 1
ATOM 1541 C CA . GLU A 1 188 ? -28.179 -4.915 13.529 1.00 87.69 188 GLU A CA 1
ATOM 1542 C C . GLU A 1 188 ? -27.542 -3.593 13.076 1.00 87.69 188 GLU A C 1
ATOM 1544 O O . GLU A 1 188 ? -26.555 -3.133 13.657 1.00 87.69 188 GLU A O 1
ATOM 1549 N N . TRP A 1 189 ? -28.122 -2.966 12.052 1.00 83.06 189 TRP A N 1
ATOM 1550 C CA . TRP A 1 189 ? -27.686 -1.671 11.535 1.00 83.06 189 TRP A CA 1
ATOM 1551 C C . TRP A 1 189 ? -28.890 -0.756 11.229 1.00 83.06 189 TRP A C 1
ATOM 1553 O O . TRP A 1 189 ? -29.876 -1.243 10.672 1.00 83.06 189 TRP A O 1
ATOM 1563 N N . PRO A 1 190 ? -28.816 0.569 11.488 1.00 81.31 190 PRO A N 1
ATOM 1564 C CA . PRO A 1 190 ? -27.751 1.267 12.209 1.00 81.31 190 PRO A CA 1
ATOM 1565 C C . PRO A 1 190 ? -27.543 0.707 13.618 1.00 81.31 190 PRO A C 1
ATOM 1567 O O . PRO A 1 190 ? -28.464 0.155 14.210 1.00 81.31 190 PRO A O 1
ATOM 1570 N N . MET A 1 191 ? -26.322 0.812 14.129 1.00 74.69 191 MET A N 1
ATOM 1571 C CA . MET A 1 191 ? -25.941 0.275 15.430 1.00 74.69 191 MET A CA 1
ATOM 1572 C C . MET A 1 191 ? -26.920 0.751 16.526 1.00 74.69 191 MET A C 1
ATOM 1574 O O . MET A 1 191 ? -27.138 1.958 16.664 1.00 74.69 191 MET A O 1
ATOM 1578 N N . PRO A 1 192 ? -27.492 -0.155 17.344 1.00 73.44 192 PRO A N 1
ATOM 1579 C CA . PRO A 1 192 ? -28.601 0.167 18.248 1.00 73.44 192 PRO A CA 1
ATOM 1580 C C . PRO A 1 192 ? -28.156 0.858 19.550 1.00 73.44 192 PRO A C 1
ATOM 1582 O O . PRO A 1 192 ? -28.913 0.932 20.524 1.00 73.44 192 PRO A O 1
ATOM 1585 N N . TRP A 1 193 ? -26.910 1.333 19.627 1.00 71.75 193 TRP A N 1
ATOM 1586 C CA . TRP A 1 193 ? -26.378 1.930 20.847 1.00 71.75 193 TRP A CA 1
ATOM 1587 C C . TRP A 1 193 ? -27.012 3.295 21.104 1.00 71.75 193 TRP A C 1
ATOM 1589 O O . TRP A 1 193 ? -27.139 4.150 20.227 1.00 71.75 193 TRP A O 1
ATOM 1599 N N . LYS A 1 194 ? -27.400 3.508 22.362 1.00 66.19 194 LYS A N 1
ATOM 1600 C CA . LYS A 1 194 ? -27.979 4.778 22.817 1.00 66.19 194 LYS A CA 1
ATOM 1601 C C . LYS A 1 194 ? -26.912 5.775 23.249 1.00 66.19 194 LYS A C 1
ATOM 1603 O O . LYS A 1 194 ? -27.155 6.978 23.197 1.00 66.19 194 LYS A O 1
ATOM 1608 N N . SER A 1 195 ? -25.745 5.281 23.664 1.00 71.31 195 SER A N 1
ATOM 1609 C CA . SER A 1 195 ? -24.635 6.121 24.091 1.00 71.31 195 SER A CA 1
ATOM 1610 C C . SER A 1 195 ? -23.281 5.427 23.997 1.00 71.31 195 SER A C 1
ATOM 1612 O O . SER A 1 195 ? -23.189 4.216 24.198 1.00 71.31 195 SER A O 1
ATOM 1614 N N . LEU A 1 196 ? -22.240 6.225 23.787 1.00 71.38 196 LEU A N 1
ATOM 1615 C CA . LEU A 1 196 ? -20.835 5.858 23.895 1.00 71.38 196 LEU A CA 1
ATOM 1616 C C . LEU A 1 196 ? -20.169 6.767 24.933 1.00 71.38 196 LEU A C 1
ATOM 1618 O O . LEU A 1 196 ? -20.359 7.980 24.890 1.00 71.38 196 LEU A O 1
ATOM 1622 N N . THR A 1 197 ? -19.390 6.193 25.845 1.00 77.31 197 THR A N 1
ATOM 1623 C CA . THR A 1 197 ? -18.684 6.946 26.889 1.00 77.31 197 THR A CA 1
ATOM 1624 C C . THR A 1 197 ? -17.187 6.879 26.643 1.00 77.31 197 THR A C 1
ATOM 1626 O O . THR A 1 197 ? -16.639 5.788 26.497 1.00 77.31 197 THR A O 1
ATOM 1629 N N . PHE A 1 198 ? -16.527 8.033 26.649 1.00 79.56 198 PHE A N 1
ATOM 1630 C CA . PHE A 1 198 ? -15.073 8.126 26.691 1.00 79.56 198 PHE A CA 1
ATOM 1631 C C . PHE A 1 198 ? -14.645 8.638 28.057 1.00 79.56 198 PHE A C 1
ATOM 1633 O O . PHE A 1 198 ? -15.127 9.676 28.512 1.00 79.56 198 PHE A O 1
ATOM 1640 N N . THR A 1 199 ? -13.704 7.931 28.672 1.00 80.75 199 THR A N 1
ATOM 1641 C CA . THR A 1 199 ? -13.107 8.307 29.951 1.00 80.75 199 THR A CA 1
ATOM 1642 C C . THR A 1 199 ? -11.607 8.481 29.761 1.00 80.75 199 THR A C 1
ATOM 1644 O O . THR A 1 199 ? -10.933 7.575 29.272 1.00 80.75 199 THR A O 1
ATOM 1647 N N . LEU A 1 200 ? -11.081 9.637 30.159 1.00 82.50 200 LEU A N 1
ATOM 1648 C CA . LEU A 1 200 ? -9.650 9.898 30.212 1.00 82.50 200 LEU A CA 1
ATOM 1649 C C . LEU A 1 200 ? -9.136 9.594 31.619 1.00 82.50 200 LEU A C 1
ATOM 1651 O O . LEU A 1 200 ? -9.585 10.190 32.601 1.00 82.50 200 LEU A O 1
ATOM 1655 N N . ILE A 1 201 ? -8.171 8.682 31.698 1.00 79.81 201 ILE A N 1
ATOM 1656 C CA . ILE A 1 201 ? -7.562 8.233 32.950 1.00 79.81 201 ILE A CA 1
ATOM 1657 C C . ILE A 1 201 ? -6.088 8.633 32.946 1.00 79.81 201 ILE A C 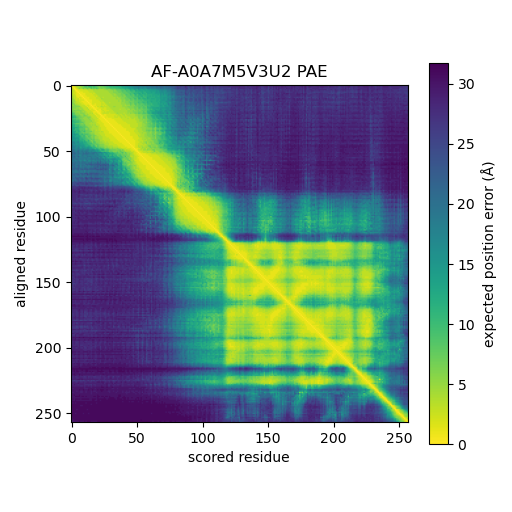1
ATOM 1659 O O . ILE A 1 201 ? -5.365 8.337 31.997 1.00 79.81 201 ILE A O 1
ATOM 1663 N N . PHE A 1 202 ? -5.633 9.272 34.022 1.00 76.88 202 PHE A N 1
ATOM 1664 C CA . PHE A 1 202 ? -4.230 9.605 34.250 1.00 76.88 202 PHE A CA 1
ATOM 1665 C C . PHE A 1 202 ? -3.776 9.027 35.591 1.00 76.88 202 PHE A C 1
ATOM 1667 O O . PHE A 1 202 ? -4.402 9.276 36.618 1.00 76.88 202 PHE A O 1
ATOM 1674 N N . ASN A 1 203 ? -2.711 8.218 35.583 1.00 74.81 203 ASN A N 1
ATOM 1675 C CA . ASN A 1 203 ? -2.173 7.533 36.769 1.00 74.81 203 ASN A CA 1
ATOM 1676 C C . ASN A 1 203 ? -3.237 6.795 37.609 1.00 74.81 203 ASN A C 1
ATOM 1678 O O . ASN A 1 203 ? -3.211 6.824 38.836 1.00 74.81 203 ASN A O 1
ATOM 1682 N N . GLY A 1 204 ? -4.195 6.144 36.941 1.00 73.62 204 GLY A N 1
ATOM 1683 C CA . GLY A 1 204 ? -5.273 5.395 37.597 1.00 73.62 204 GLY A CA 1
ATOM 1684 C C . GLY A 1 204 ? -6.436 6.248 38.115 1.00 73.62 204 GLY A C 1
ATOM 1685 O O . GLY A 1 204 ? -7.352 5.701 38.723 1.00 73.62 204 GLY A O 1
ATOM 1686 N N . VAL A 1 205 ? -6.433 7.558 37.858 1.00 73.81 205 VAL A N 1
ATOM 1687 C CA . VAL A 1 205 ? -7.498 8.486 38.258 1.00 73.81 205 VAL A CA 1
ATOM 1688 C C . VAL A 1 205 ? -8.241 8.990 37.023 1.00 73.81 205 VAL A C 1
ATOM 1690 O O . VAL A 1 205 ? -7.620 9.426 36.054 1.00 73.81 205 VAL A O 1
ATOM 1693 N N . GLU A 1 206 ? -9.573 8.941 37.046 1.00 78.69 206 GLU A N 1
ATOM 1694 C CA . GLU A 1 206 ? -10.408 9.586 36.029 1.00 78.69 206 GLU A CA 1
ATOM 1695 C C . GLU A 1 206 ? -10.268 11.108 36.137 1.00 78.69 206 GLU A C 1
ATOM 1697 O O . GLU A 1 206 ? -10.557 11.695 37.179 1.00 78.69 206 GLU A O 1
ATOM 1702 N N . ILE A 1 207 ? -9.818 11.743 35.056 1.00 80.00 207 ILE A N 1
ATOM 1703 C CA . ILE A 1 207 ? -9.620 13.199 35.003 1.00 80.00 207 ILE A CA 1
ATOM 1704 C C . ILE A 1 207 ? -10.613 13.900 34.076 1.00 80.00 207 ILE A C 1
ATOM 1706 O O . ILE A 1 207 ? -10.794 15.111 34.185 1.00 80.00 207 ILE A O 1
ATOM 1710 N N . ALA A 1 208 ? -11.257 13.164 33.168 1.00 77.62 208 ALA A N 1
ATOM 1711 C CA . ALA A 1 208 ? -12.325 13.687 32.328 1.00 77.62 208 ALA A CA 1
ATOM 1712 C C . ALA A 1 208 ? -13.213 12.560 31.785 1.00 77.62 208 ALA A C 1
ATOM 1714 O O . ALA A 1 208 ? -12.737 11.453 31.534 1.00 77.62 208 ALA A O 1
ATOM 1715 N N . GLN A 1 209 ? -14.482 12.871 31.527 1.00 78.81 209 GLN A N 1
ATOM 1716 C CA . GLN A 1 209 ? -15.430 11.958 30.898 1.00 78.81 209 GLN A CA 1
ATOM 1717 C C . GLN A 1 209 ? -16.352 12.721 29.944 1.00 78.81 209 GLN A C 1
ATOM 1719 O O . GLN A 1 209 ? -16.762 13.846 30.224 1.00 78.81 209 GLN A O 1
ATOM 1724 N N . THR A 1 210 ? -16.687 12.099 28.816 1.00 70.69 210 THR A N 1
ATOM 1725 C CA . THR A 1 210 ? -17.680 12.601 27.860 1.00 70.69 210 THR A CA 1
ATOM 1726 C C . THR A 1 210 ? -18.581 11.461 27.393 1.00 70.69 210 THR A C 1
ATOM 1728 O O . THR A 1 210 ? -18.143 10.314 27.279 1.00 70.69 210 THR A O 1
ATOM 1731 N N . VAL A 1 211 ? -19.856 11.765 27.147 1.00 73.62 211 VAL A N 1
ATOM 1732 C CA . VAL A 1 211 ? -20.867 10.798 26.705 1.00 73.62 211 VAL A CA 1
ATOM 1733 C C . VAL A 1 211 ? -21.496 11.310 25.418 1.00 73.62 211 VAL A C 1
ATOM 1735 O O . VAL A 1 211 ? -22.111 12.371 25.406 1.00 73.62 211 VAL A O 1
ATOM 1738 N N . ILE A 1 212 ? -21.376 10.537 24.344 1.00 68.88 212 ILE A N 1
ATOM 1739 C CA . ILE A 1 212 ? -22.039 10.790 23.064 1.00 68.88 212 ILE A CA 1
ATOM 1740 C C . ILE A 1 212 ? -23.339 9.999 23.047 1.00 68.88 212 ILE A C 1
ATOM 1742 O O . ILE A 1 212 ? -23.311 8.802 23.325 1.00 68.88 212 ILE A O 1
ATOM 1746 N N . ARG A 1 213 ? -24.470 10.622 22.704 1.00 67.62 213 ARG A N 1
ATOM 1747 C CA . ARG A 1 213 ? -25.764 9.931 22.573 1.00 67.62 213 ARG A CA 1
ATOM 1748 C C . ARG A 1 213 ? -26.264 9.979 21.138 1.00 67.62 213 ARG A C 1
ATOM 1750 O O . ARG A 1 213 ? -26.081 10.973 20.448 1.00 67.62 213 ARG A O 1
ATOM 1757 N N . SER A 1 214 ? -26.937 8.919 20.693 1.00 60.59 214 SER A N 1
ATOM 1758 C CA . SER A 1 214 ? -27.454 8.835 19.316 1.00 60.59 214 SER A CA 1
ATOM 1759 C C . SER A 1 214 ? -28.646 9.762 19.034 1.00 60.59 214 SER A C 1
ATOM 1761 O O . SER A 1 214 ? -29.033 9.931 17.878 1.00 60.59 214 SER A O 1
ATOM 1763 N N . THR A 1 215 ? -29.233 10.369 20.070 1.00 57.62 215 THR A N 1
ATOM 1764 C CA . THR A 1 215 ? -30.346 11.330 19.972 1.00 57.62 215 THR A CA 1
ATOM 1765 C C . THR A 1 215 ? -29.905 12.778 19.808 1.00 57.62 215 THR A C 1
ATOM 1767 O O . THR A 1 215 ? -30.735 13.626 19.477 1.00 57.62 215 THR A O 1
ATOM 1770 N N . ASP A 1 216 ? -28.633 13.063 20.065 1.00 52.19 216 ASP A N 1
ATOM 1771 C CA . ASP A 1 216 ? -28.132 14.423 20.160 1.00 52.19 216 ASP A CA 1
ATOM 1772 C C . ASP A 1 216 ? -27.654 14.830 18.758 1.00 52.19 216 ASP A C 1
ATOM 1774 O O . ASP A 1 216 ? -26.712 14.257 18.240 1.00 52.19 216 ASP A O 1
ATOM 1778 N N . GLU A 1 217 ? -28.329 15.803 18.139 1.00 44.81 217 GLU A N 1
ATOM 1779 C CA . GLU A 1 217 ? -27.904 16.554 16.941 1.00 44.81 217 GLU A CA 1
ATOM 1780 C C . GLU A 1 217 ? -28.197 15.965 15.537 1.00 44.81 217 GLU A C 1
ATOM 1782 O O . GLU A 1 217 ? -28.040 14.787 15.216 1.00 44.81 217 GLU A O 1
ATOM 1787 N N . GLY A 1 218 ? -28.704 16.845 14.664 1.00 47.72 218 GLY A N 1
ATOM 1788 C CA . GLY A 1 218 ? -29.355 16.513 13.399 1.00 47.72 218 GLY A CA 1
ATOM 1789 C C . GLY A 1 218 ? -28.491 15.764 12.382 1.00 47.72 218 GLY A C 1
ATOM 1790 O O . GLY A 1 218 ? -27.347 16.120 12.141 1.00 47.72 218 GLY A O 1
ATOM 1791 N N . GLY A 1 219 ? -29.096 14.775 11.712 1.00 50.81 219 GLY A N 1
ATOM 1792 C CA . GLY A 1 219 ? -28.663 14.175 10.439 1.00 50.81 219 GLY A CA 1
ATOM 1793 C C . GLY A 1 219 ? -27.323 13.426 10.437 1.00 50.81 219 GLY A C 1
ATOM 1794 O O . GLY A 1 219 ? -27.304 12.237 10.144 1.00 50.81 219 GLY A O 1
ATOM 1795 N N . ARG A 1 220 ? -26.218 14.105 10.765 1.00 52.94 220 ARG A N 1
ATOM 1796 C CA . ARG A 1 220 ? -24.834 13.644 10.580 1.00 52.94 220 ARG A CA 1
ATOM 1797 C C . ARG A 1 220 ? -24.470 12.440 11.445 1.00 52.94 220 ARG A C 1
ATOM 1799 O O . ARG A 1 220 ? -23.795 11.546 10.956 1.00 52.94 220 ARG A O 1
ATOM 1806 N N . LEU A 1 221 ? -24.955 12.365 12.686 1.00 58.19 221 LEU A N 1
ATOM 1807 C CA . LEU A 1 221 ? -24.659 11.227 13.566 1.00 58.19 221 LEU A CA 1
ATOM 1808 C C . LEU A 1 221 ? -25.407 9.951 13.163 1.00 58.19 221 LEU A C 1
ATOM 1810 O O . LEU A 1 221 ? -24.880 8.862 13.358 1.00 58.19 221 LEU A O 1
ATOM 1814 N N . LYS A 1 222 ? -26.586 10.060 12.531 1.00 60.53 222 LYS A N 1
ATOM 1815 C CA . LYS A 1 222 ? -27.344 8.884 12.060 1.00 60.53 222 LYS A CA 1
ATOM 1816 C C . LYS A 1 222 ? -26.582 8.082 11.009 1.00 60.53 222 LYS A C 1
ATOM 1818 O O . LYS A 1 222 ? -26.731 6.864 10.962 1.00 60.53 222 LYS A O 1
ATOM 1823 N N . ASP A 1 223 ? -25.789 8.753 10.177 1.00 66.88 223 ASP A N 1
ATOM 1824 C CA . ASP A 1 223 ? -24.984 8.091 9.152 1.00 66.88 223 ASP A CA 1
ATOM 1825 C C . ASP A 1 223 ? -23.764 7.391 9.751 1.00 66.88 223 ASP A C 1
ATOM 1827 O O . ASP A 1 223 ? -23.406 6.308 9.297 1.00 66.88 223 ASP A O 1
ATOM 1831 N N . SER A 1 224 ? -23.195 7.935 10.826 1.00 68.06 224 SER A N 1
ATOM 1832 C CA . SER A 1 224 ? -22.021 7.355 11.476 1.00 68.06 224 SER A CA 1
ATOM 1833 C C . SER A 1 224 ? -22.290 6.061 12.255 1.00 68.06 224 SER A C 1
ATOM 1835 O O . SER A 1 224 ? -21.359 5.321 12.563 1.00 68.06 224 SER A O 1
ATOM 1837 N N . PHE A 1 225 ? -23.560 5.741 12.516 1.00 72.81 225 PHE A N 1
ATOM 1838 C CA . PHE A 1 225 ? -23.980 4.443 13.051 1.00 72.81 225 PHE A CA 1
ATOM 1839 C C . PHE A 1 225 ? -24.400 3.444 11.964 1.00 72.81 225 PHE A C 1
ATOM 1841 O O . PHE A 1 225 ? -24.801 2.334 12.306 1.00 72.81 225 PHE A O 1
ATOM 1848 N N . LYS A 1 226 ? -24.378 3.799 10.671 1.00 79.31 226 LYS A N 1
ATOM 1849 C CA . LYS A 1 226 ? -24.701 2.852 9.590 1.00 79.31 226 LYS A CA 1
ATOM 1850 C C . LYS A 1 226 ? -23.583 1.831 9.407 1.00 79.31 226 LYS A C 1
ATOM 1852 O O . LYS A 1 226 ? -22.443 2.054 9.803 1.00 79.31 226 LYS A O 1
ATOM 1857 N N . ARG A 1 227 ? -23.928 0.724 8.745 1.00 79.75 227 ARG A N 1
ATOM 1858 C CA . ARG A 1 227 ? -22.969 -0.319 8.385 1.00 79.75 227 ARG A CA 1
ATOM 1859 C C . ARG A 1 227 ? -21.813 0.277 7.568 1.00 79.75 227 ARG A C 1
ATOM 1861 O O . ARG A 1 227 ? -22.091 0.932 6.557 1.00 79.75 227 ARG A O 1
ATOM 1868 N N . PRO A 1 228 ? -20.546 0.032 7.946 1.00 78.44 228 PRO A N 1
ATOM 1869 C CA . PRO A 1 228 ? -19.408 0.452 7.147 1.00 78.44 228 PRO A CA 1
ATOM 1870 C C . PRO A 1 228 ? -19.412 -0.320 5.818 1.00 78.44 228 PRO A C 1
ATOM 1872 O O . PRO A 1 228 ? -19.441 -1.548 5.796 1.00 78.44 228 PRO A O 1
ATOM 1875 N N . PHE A 1 229 ? -19.441 0.397 4.691 1.00 68.31 229 PHE A N 1
ATOM 1876 C CA . PHE A 1 229 ? -19.368 -0.213 3.351 1.00 68.31 229 PHE A CA 1
ATOM 1877 C C . PHE A 1 229 ? -17.928 -0.263 2.813 1.00 68.31 229 PHE A C 1
ATOM 1879 O O . PHE A 1 229 ? -17.610 -1.085 1.962 1.00 68.31 229 PHE A O 1
ATOM 1886 N N . ASN A 1 230 ? -17.055 0.600 3.341 1.00 59.75 230 ASN A N 1
ATOM 1887 C CA . ASN A 1 230 ? -15.626 0.680 3.047 1.00 59.75 230 ASN A CA 1
ATOM 1888 C C . ASN A 1 230 ? -14.847 0.731 4.373 1.00 59.75 230 ASN A C 1
ATOM 1890 O O . ASN A 1 230 ? -15.399 1.244 5.348 1.00 59.75 230 ASN A O 1
ATOM 1894 N N . PRO A 1 231 ? -13.563 0.328 4.405 1.00 50.84 231 PRO A N 1
ATOM 1895 C CA . PRO A 1 231 ? -12.729 0.343 5.615 1.00 50.84 231 PRO A CA 1
ATOM 1896 C C . PRO A 1 231 ? -12.329 1.746 6.126 1.00 50.84 231 PRO A C 1
ATOM 1898 O O . PRO A 1 231 ? -11.344 1.917 6.825 1.00 50.84 231 PRO A O 1
ATOM 1901 N N . TRP A 1 232 ? -13.064 2.785 5.726 1.00 45.84 232 TRP A N 1
ATOM 1902 C CA . TRP A 1 232 ? -12.841 4.184 6.114 1.00 45.84 232 TRP A CA 1
ATOM 1903 C C . TRP A 1 232 ? -14.174 4.865 6.459 1.00 45.84 232 TRP A C 1
ATOM 1905 O O . TRP A 1 232 ? -14.414 6.021 6.106 1.00 45.84 232 TRP A O 1
ATOM 1915 N N . ALA A 1 233 ? -15.118 4.115 7.027 1.00 40.72 233 ALA A N 1
ATOM 1916 C CA . ALA A 1 233 ? -16.499 4.554 7.144 1.00 40.72 233 ALA A CA 1
ATOM 1917 C C . ALA A 1 233 ? -16.784 5.253 8.484 1.00 40.72 233 ALA A C 1
ATOM 1919 O O . ALA A 1 233 ? -16.800 4.643 9.543 1.00 40.72 233 ALA A O 1
ATOM 1920 N N . TYR A 1 234 ? -17.094 6.544 8.352 1.00 49.94 234 TYR A N 1
ATOM 1921 C CA . TYR A 1 234 ? -17.780 7.440 9.285 1.00 49.94 234 TYR A CA 1
ATOM 1922 C C . TYR A 1 234 ? -17.254 7.521 10.728 1.00 49.94 234 TYR A C 1
ATOM 1924 O O . TYR A 1 234 ? -17.498 6.673 11.581 1.00 49.94 234 TYR A O 1
ATOM 1932 N N . GLN A 1 235 ? -16.647 8.667 11.033 1.00 45.44 235 GLN A N 1
ATOM 1933 C CA . GLN A 1 235 ? -16.256 9.039 12.387 1.00 45.44 235 GLN A CA 1
ATOM 1934 C C . GLN A 1 235 ? -17.491 9.331 13.252 1.00 45.44 235 GLN A C 1
ATOM 1936 O O . GLN A 1 235 ? -18.317 10.191 12.926 1.00 45.44 235 GLN A O 1
ATOM 1941 N N . LEU A 1 236 ? -17.608 8.619 14.374 1.00 44.88 236 LEU A N 1
ATOM 1942 C CA . LEU A 1 236 ? -18.480 8.964 15.492 1.00 44.88 236 LEU A CA 1
ATOM 1943 C C . LEU A 1 236 ? -17.655 9.724 16.518 1.00 44.88 236 LEU A C 1
ATOM 1945 O O . LEU A 1 236 ? -16.939 9.141 17.325 1.00 44.88 236 LEU A O 1
ATOM 1949 N N . GLY A 1 237 ? -17.781 11.039 16.537 1.00 39.09 237 GLY A N 1
ATOM 1950 C CA . GLY A 1 237 ? -17.227 11.811 17.633 1.00 39.09 237 GLY A CA 1
ATOM 1951 C C . GLY A 1 237 ? -17.911 13.146 17.754 1.00 39.09 237 GLY A C 1
ATOM 1952 O O . GLY A 1 237 ? -18.302 13.772 16.772 1.00 39.09 237 GLY A O 1
ATOM 1953 N N . ASN A 1 238 ? -18.056 13.566 18.997 1.00 34.38 238 ASN A N 1
ATOM 1954 C CA . ASN A 1 238 ? -18.208 14.964 19.306 1.00 34.38 238 ASN A CA 1
ATOM 1955 C C . ASN A 1 238 ? -16.775 15.519 19.322 1.00 34.38 238 ASN A C 1
ATOM 1957 O O . ASN A 1 238 ? -15.933 14.897 19.987 1.00 34.38 238 ASN A O 1
ATOM 1961 N N . PRO A 1 239 ? -16.442 16.635 18.645 1.00 34.09 239 PRO A N 1
ATOM 1962 C CA . PRO A 1 239 ? -15.285 17.417 19.044 1.00 34.09 239 PRO A CA 1
ATOM 1963 C C . PRO A 1 239 ? -15.566 17.881 20.471 1.00 34.09 239 PRO A C 1
ATOM 1965 O O . PRO A 1 239 ? -16.074 18.971 20.708 1.00 34.09 239 PRO A O 1
ATOM 1968 N N . SER A 1 240 ? -15.277 17.015 21.440 1.00 33.38 240 SER A N 1
ATOM 1969 C CA . SER A 1 240 ? -15.230 17.391 22.834 1.00 33.38 240 SER A CA 1
ATOM 1970 C C . SER A 1 240 ? -14.087 18.387 22.893 1.00 33.38 240 SER A C 1
ATOM 1972 O O . SER A 1 240 ? -12.915 18.016 22.959 1.00 33.38 240 SER A O 1
ATOM 1974 N N . ALA A 1 241 ? -14.424 19.669 22.777 1.00 32.41 241 ALA A N 1
ATOM 1975 C CA . ALA A 1 241 ? -13.570 20.714 23.264 1.00 32.41 241 ALA A CA 1
ATOM 1976 C C . ALA A 1 241 ? -13.483 20.433 24.760 1.00 32.41 241 ALA A C 1
ATOM 1978 O O . ALA A 1 241 ? -14.352 20.819 25.540 1.00 32.41 241 ALA A O 1
ATOM 1979 N N . PHE A 1 242 ? -12.446 19.704 25.164 1.00 37.69 242 PHE A N 1
ATOM 1980 C CA . PHE A 1 242 ? -11.904 19.844 26.499 1.00 37.69 242 PHE A CA 1
ATOM 1981 C C . PHE A 1 242 ? -11.413 21.287 26.560 1.00 37.69 242 PHE A C 1
ATOM 1983 O O . PHE A 1 242 ? -10.265 21.592 26.250 1.00 37.69 242 PHE A O 1
ATOM 1990 N N . GLU A 1 243 ? -12.361 22.200 26.779 1.00 28.70 243 GLU A N 1
ATOM 1991 C CA . GLU A 1 243 ? -12.114 23.621 26.741 1.00 28.70 243 GLU A CA 1
ATOM 1992 C C . GLU A 1 243 ? -11.029 23.920 27.767 1.00 28.70 243 GLU A C 1
ATOM 1994 O O . GLU A 1 243 ? -11.115 23.522 28.936 1.00 28.70 243 GLU A O 1
ATOM 1999 N N . HIS A 1 244 ? -10.014 24.674 27.346 1.00 31.84 244 HIS A N 1
ATOM 2000 C CA . HIS A 1 244 ? -9.215 25.438 28.288 1.00 31.84 244 HIS A CA 1
ATOM 2001 C C . HIS A 1 244 ? -10.140 26.415 29.023 1.00 31.84 244 HIS A C 1
ATOM 2003 O O . HIS A 1 244 ? -10.446 27.518 28.579 1.00 31.84 244 HIS A O 1
ATOM 2009 N N . GLY A 1 245 ? -10.611 25.894 30.146 1.00 29.58 245 GLY A N 1
ATOM 2010 C CA . GLY A 1 245 ? -11.326 26.496 31.258 1.00 29.58 245 GLY A CA 1
ATOM 2011 C C . GLY A 1 245 ? -11.113 25.661 32.532 1.00 29.58 245 GLY A C 1
ATOM 2012 O O . GLY A 1 245 ? -11.220 26.203 33.625 1.00 29.58 245 GLY A O 1
ATOM 2013 N N . LEU A 1 246 ? -10.703 24.383 32.404 1.00 29.91 246 LEU A N 1
ATOM 2014 C CA . LEU A 1 246 ? -10.302 23.516 33.527 1.00 29.91 246 LEU A CA 1
ATOM 2015 C C . LEU A 1 246 ? -8.874 22.943 33.437 1.00 29.91 246 LEU A C 1
ATOM 2017 O O . LEU A 1 246 ? -8.336 22.502 34.448 1.00 29.91 246 LEU A O 1
ATOM 2021 N N . PHE A 1 247 ? -8.192 23.025 32.292 1.00 35.41 247 PHE A N 1
ATOM 2022 C CA . PHE A 1 247 ? -6.798 22.572 32.168 1.00 35.41 247 PHE A CA 1
ATOM 2023 C C . PHE A 1 247 ? -5.839 23.752 32.306 1.00 35.41 247 PHE A C 1
ATOM 2025 O O . PHE A 1 247 ? -5.263 24.228 31.328 1.00 35.41 247 PHE A O 1
ATOM 2032 N N . LYS A 1 248 ? -5.721 24.272 33.534 1.00 27.70 248 LYS A N 1
ATOM 2033 C CA . LYS A 1 248 ? -4.735 25.310 33.879 1.00 27.70 248 LY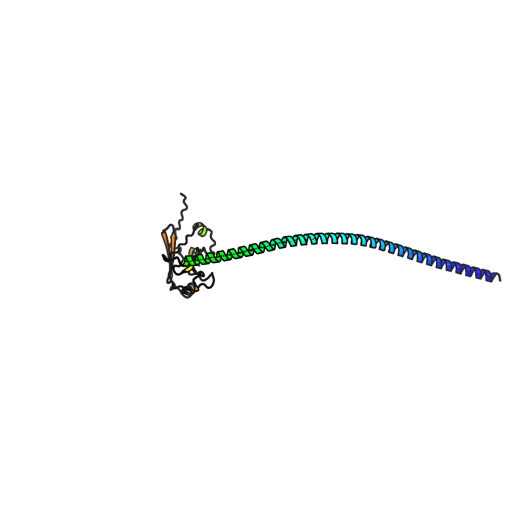S A CA 1
ATOM 2034 C C . LYS A 1 248 ? -3.420 24.736 34.417 1.00 27.70 248 LYS A C 1
ATOM 2036 O O . LYS A 1 248 ? -2.480 25.496 34.561 1.00 27.70 248 LYS A O 1
ATOM 2041 N N . ASN A 1 249 ? -3.333 23.423 34.652 1.00 26.59 249 ASN A N 1
ATOM 2042 C CA . ASN A 1 249 ? -2.099 22.714 34.997 1.00 26.59 249 ASN A CA 1
ATOM 2043 C C . ASN A 1 249 ? -2.213 21.239 34.566 1.00 26.59 249 ASN A C 1
ATOM 2045 O O . ASN A 1 249 ? -2.804 20.437 35.283 1.00 26.59 249 ASN A O 1
ATOM 2049 N N . ILE A 1 250 ? -1.648 20.861 33.415 1.00 31.36 250 ILE A N 1
ATOM 2050 C CA . ILE A 1 250 ? -1.113 19.501 33.258 1.00 31.36 250 ILE A CA 1
ATOM 2051 C C . ILE A 1 250 ? 0.363 19.628 33.618 1.00 31.36 250 ILE A C 1
ATOM 2053 O O . ILE A 1 250 ? 1.204 19.917 32.770 1.00 31.36 250 ILE A O 1
ATOM 2057 N N . THR A 1 251 ? 0.667 19.505 34.906 1.00 25.44 251 THR A N 1
ATOM 2058 C CA . THR A 1 251 ? 2.048 19.399 35.376 1.00 25.44 251 THR A CA 1
ATOM 2059 C C . THR A 1 251 ? 2.416 17.920 35.331 1.00 25.44 251 THR A C 1
ATOM 2061 O O . THR A 1 251 ? 2.070 17.157 36.228 1.00 25.44 251 THR A O 1
ATOM 2064 N N . MET A 1 252 ? 3.066 17.494 34.249 1.00 27.50 252 MET A N 1
ATOM 2065 C CA . MET A 1 252 ? 3.780 16.218 34.218 1.00 27.50 252 MET A CA 1
ATOM 2066 C C . MET A 1 252 ? 5.171 16.477 34.795 1.00 27.50 252 MET A C 1
ATOM 2068 O O . MET A 1 252 ? 6.005 17.088 34.132 1.00 27.50 252 MET A O 1
ATOM 2072 N N . ASN A 1 253 ? 5.391 16.082 36.049 1.00 23.62 253 ASN A N 1
ATOM 2073 C CA . ASN A 1 253 ? 6.735 16.061 36.614 1.00 23.62 253 ASN A CA 1
ATOM 2074 C C . ASN A 1 253 ? 7.490 14.863 36.030 1.00 23.62 253 ASN A C 1
ATOM 2076 O O . ASN A 1 253 ? 7.135 13.718 36.307 1.00 23.62 253 ASN A O 1
ATOM 2080 N N . ASP A 1 254 ? 8.545 15.150 35.270 1.00 34.16 254 ASP A N 1
ATOM 2081 C CA . ASP A 1 254 ? 9.692 14.256 35.163 1.00 34.16 254 ASP A CA 1
ATOM 2082 C C . ASP A 1 254 ? 10.426 14.289 36.506 1.00 34.16 254 ASP A C 1
ATOM 2084 O O . ASP A 1 254 ? 11.012 15.306 36.882 1.00 34.16 254 ASP A O 1
ATOM 2088 N N . SER A 1 255 ? 10.426 13.177 37.233 1.00 21.62 255 SER A N 1
ATOM 2089 C CA . SER A 1 255 ? 11.520 12.899 38.157 1.00 21.62 255 SER A CA 1
ATOM 2090 C C . SER A 1 255 ? 11.719 11.403 38.324 1.00 21.62 255 SER A C 1
ATOM 2092 O O . SER A 1 255 ? 10.833 10.680 38.777 1.00 21.62 255 SER A O 1
ATOM 2094 N N . VAL A 1 256 ? 12.931 11.010 37.951 1.00 29.27 256 VAL A N 1
ATOM 2095 C CA . VAL A 1 256 ? 13.615 9.749 38.209 1.00 29.27 256 VAL A CA 1
ATOM 2096 C C . VAL A 1 256 ? 13.522 9.363 39.688 1.00 29.27 256 VAL A C 1
ATOM 2098 O O . VAL A 1 256 ? 13.776 10.195 40.561 1.00 29.27 256 VAL A O 1
ATOM 2101 N N . ALA A 1 257 ? 13.252 8.083 39.934 1.00 27.34 257 ALA A N 1
ATOM 2102 C CA . ALA A 1 257 ? 13.871 7.308 41.004 1.00 27.34 257 ALA A CA 1
ATOM 2103 C C . ALA A 1 257 ? 14.230 5.932 40.433 1.00 27.34 257 ALA A C 1
ATOM 2105 O O . ALA A 1 257 ? 13.340 5.329 39.791 1.00 27.34 257 ALA A O 1
#

Foldseek 3Di:
DVVVVVVVVVVVVVVVVVVVVVVVVVVVVVVVVVVVVVVVVVVVVVVVVVVVVVVVVVVVVVVVVVVVVVVVVVVVVVVVVVVVVVVVVVVVVVVVVVVVVVVVLVVLVVQLVPDPDDQDDDFDDPPVVCCLVPPDQPDWDKGPWHAGVQGWIWIKTKGRFDADPVRPWTDIWIWIATFQGPCLVPADPLHPDQKDKDFDDDPNHTPDIDIDGCPPDDDQSNQRSGRDPDRRGHIGTDRPRPGPPPPPDPDDDDDDD

pLDDT: mean 70.63, std 15.9, range [21.62, 92.25]

Secondary structure (DSSP, 8-state):
-HHHHHHHHHHHHHHHHHHHHHHHHHHHHHHHHHHHHHHHHHHHHHHHHHHHHHHHHHHHHHHHHHHHHHHHHHHHHHHHHHHHHHHHHHHHHHHHHHHHHHHHHHHHHHHHHS--S--------TTHHHHHHHS-TTS-EEPPPEE-TT--EEEEEEEEEEE-TTS--EEEEEEEEEE--TTTTTS-SS---SEEEEEEEETTEEEEEEEEETTSSSSHHHHHTSPPSSTT--EE-------TTS-S---------

InterPro domains:
  IPR002083 MATH/TRAF domain [PF22486] (120-201)
  IPR008974 TRAF-like [G3DSA:2.60.210.10] (68-256)

Solvent-accessible surface area (backbone atoms only — not comparable to full-atom values): 15072 Å² total; per-residue (Å²): 116,73,68,66,53,54,53,52,50,53,53,51,52,50,51,53,52,49,54,49,53,50,50,54,50,51,50,54,52,49,53,53,50,50,52,54,48,52,54,53,48,52,55,49,52,56,53,52,53,54,49,54,57,49,52,54,52,49,54,54,51,54,54,52,49,55,53,49,51,52,53,50,52,53,49,51,59,56,51,54,55,55,54,52,56,52,51,54,51,51,53,52,51,52,52,52,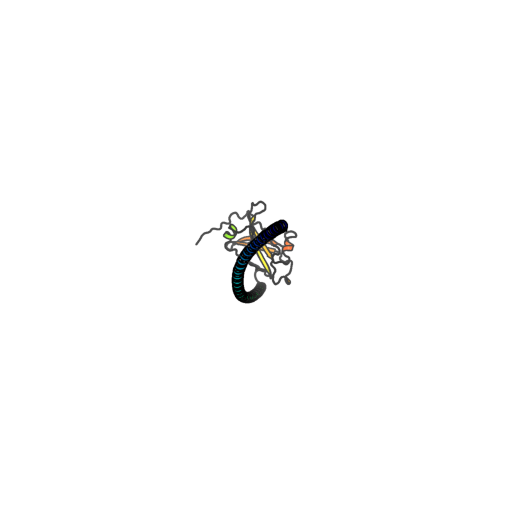52,51,55,50,50,53,52,50,54,53,50,53,54,51,58,44,70,70,46,89,74,78,87,72,86,85,82,85,69,79,64,48,66,56,52,64,73,68,50,63,60,89,48,67,49,69,46,74,78,45,61,46,68,88,39,55,28,25,34,43,38,30,30,51,63,41,61,48,99,85,64,83,35,58,20,56,33,55,28,44,33,46,36,70,34,101,46,58,93,79,50,74,69,53,50,85,64,64,64,51,76,51,73,44,68,55,97,91,38,81,78,47,76,51,74,50,45,73,85,64,68,80,74,64,59,65,59,32,36,38,74,46,88,48,86,80,32,42,74,41,58,61,80,49,66,54,54,67,85,77,68,87,72,88,78,79,80,89,74,90,131

Sequence (257 aa):
MKNKFAEQLKMRDNEIGKVRLDLDGDLKAKDKMIQALAERLKIAEEKLKGIGEIEIKVQMNQTAIKSLEKKLLTKLKTTDKSLFDLKEEFMLTKQEVEKVKERHQKEELNLAICAPSLCNYTWTIENFKEKFDTGPTWLPHNSPMFFTKHGYKGYVSSWFRMTNQDKTKTYVSVYYENEVGPRDDTLEWPMPWKSLTFTLIFNGVEIAQTVIRSTDEGGRLKDSFKRPFNPWAYQLGNPSAFEHGLFKNITMNDSVA

Organism: NCBI:txid252671

Mean predicted aligned error: 18.51 Å

Nearest PDB structures (foldseek):
  6myd-assembly2_C  TM=7.603E-01  e=1.851E-04  Danio rerio
  7uab-assembly1_H  TM=7.277E-01  e=2.773E-04  Homo sapiens
  7uac-assembly1_H  TM=7.779E-01  e=4.937E-04  Homo sapiens

Radius of gyration: 52.65 Å; Cα contacts (8 Å, |Δi|>4): 223; chains: 1; bounding box: 94×52×162 Å